Protein AF-A0AAW0YIJ4-F1 (afdb_monomer)

Foldseek 3Di:
DPPPKDFPDDLVFKDKDKPDFDPQADPSCAAPCPPDPPLGWTKDFPQMKIKIFGPFWDQFFKKKFAWDALFAQQKKWKWFAFPLQPPDDDDPDRIDTQGMDGDDRDRDIDMDTRRHDPDDDDPPPPDPDDDDDDDDDDDDDDDDDDPPDPPVVVVVVVVPPPDRGTTTRMMMMTRHATSHPRRMIITSYMGTIDD

Structure (mmCIF, N/CA/C/O backbone):
data_AF-A0AAW0YIJ4-F1
#
_entry.id   AF-A0AAW0YIJ4-F1
#
loop_
_atom_site.group_PDB
_atom_site.id
_atom_site.type_symbol
_atom_site.label_atom_id
_atom_site.label_alt_id
_atom_site.label_comp_id
_atom_site.label_asym_id
_atom_site.label_entity_id
_atom_site.label_seq_id
_atom_site.pdbx_PDB_ins_code
_atom_site.Cartn_x
_atom_site.Cartn_y
_atom_site.Cartn_z
_atom_site.occupancy
_atom_site.B_iso_or_equiv
_atom_site.auth_seq_id
_atom_site.auth_comp_id
_atom_site.auth_asym_id
_atom_site.auth_atom_id
_atom_site.pdbx_PDB_model_num
ATOM 1 N N . MET A 1 1 ? -18.129 -19.624 1.650 1.00 44.41 1 MET A N 1
ATOM 2 C CA . MET A 1 1 ? -18.839 -18.458 1.086 1.00 44.41 1 MET A CA 1
ATOM 3 C C . MET A 1 1 ? -17.781 -17.470 0.641 1.00 44.41 1 MET A C 1
ATOM 5 O O . MET A 1 1 ? -16.929 -17.148 1.456 1.00 44.41 1 MET A O 1
ATOM 9 N N . SER A 1 2 ? -17.751 -17.071 -0.629 1.00 47.84 2 SER A N 1
ATOM 10 C CA . SER A 1 2 ? -16.778 -16.083 -1.108 1.00 47.84 2 SER A CA 1
ATOM 11 C C . SER A 1 2 ? -17.116 -14.732 -0.482 1.00 47.84 2 SER A C 1
ATOM 13 O O . SER A 1 2 ? -18.152 -14.156 -0.810 1.00 47.84 2 SER A O 1
ATOM 15 N N . SER A 1 3 ? -16.302 -14.253 0.457 1.00 64.50 3 SER A N 1
ATOM 16 C CA . SER A 1 3 ? -16.437 -12.898 0.990 1.00 64.50 3 SER A CA 1
ATOM 17 C C . SER A 1 3 ? -16.277 -11.904 -0.163 1.00 64.50 3 SER A C 1
ATOM 19 O O . SER A 1 3 ? -15.300 -11.944 -0.912 1.00 64.50 3 SER A O 1
ATOM 21 N N . ASN A 1 4 ? -17.278 -11.046 -0.367 1.00 86.69 4 ASN A N 1
ATOM 22 C CA . ASN A 1 4 ? -17.232 -10.016 -1.397 1.00 86.69 4 ASN A CA 1
ATOM 23 C C . ASN A 1 4 ? -16.373 -8.858 -0.871 1.00 86.69 4 ASN A C 1
ATOM 25 O O . ASN A 1 4 ? -16.862 -7.992 -0.155 1.00 86.69 4 ASN A O 1
ATOM 29 N N . LEU A 1 5 ? -15.069 -8.898 -1.150 1.00 91.12 5 LEU A N 1
ATOM 30 C CA . LEU A 1 5 ? -14.140 -7.853 -0.724 1.00 91.12 5 LEU A CA 1
ATOM 31 C C . LEU A 1 5 ? -14.357 -6.584 -1.557 1.00 91.12 5 LEU A C 1
ATOM 33 O O . LEU A 1 5 ? -14.158 -6.597 -2.774 1.00 91.12 5 LEU A O 1
ATOM 37 N N . ARG A 1 6 ? -14.704 -5.480 -0.893 1.00 93.12 6 ARG A N 1
ATOM 38 C CA . ARG A 1 6 ? -14.888 -4.152 -1.499 1.00 93.12 6 ARG A CA 1
ATOM 39 C C . ARG A 1 6 ? -13.865 -3.163 -0.958 1.00 93.12 6 ARG A C 1
ATOM 41 O O . ARG A 1 6 ? -13.469 -3.266 0.200 1.00 93.12 6 ARG A O 1
ATOM 48 N N . ASN A 1 7 ? -13.467 -2.196 -1.782 1.00 93.94 7 ASN A N 1
ATOM 49 C CA . ASN A 1 7 ? -12.626 -1.094 -1.325 1.00 93.94 7 ASN A CA 1
ATOM 50 C C . ASN A 1 7 ? -13.408 -0.228 -0.326 1.00 93.94 7 ASN A C 1
ATOM 52 O O . ASN A 1 7 ? -14.493 0.254 -0.646 1.00 93.94 7 ASN A O 1
ATOM 56 N N . VAL A 1 8 ? -12.860 -0.068 0.877 1.00 93.94 8 VAL A N 1
ATOM 57 C CA . VAL A 1 8 ? -13.436 0.719 1.978 1.00 93.94 8 VAL A CA 1
ATOM 58 C C . VAL A 1 8 ? -12.720 2.056 2.179 1.00 93.94 8 VAL A C 1
ATOM 60 O O . VAL A 1 8 ? -13.053 2.795 3.101 1.00 93.94 8 VAL A O 1
ATOM 63 N N . LEU A 1 9 ? -11.739 2.388 1.332 1.00 91.94 9 LEU A N 1
ATOM 64 C CA . LEU A 1 9 ? -11.125 3.711 1.345 1.00 91.94 9 LEU A CA 1
ATOM 65 C C . LEU A 1 9 ? -12.103 4.762 0.823 1.00 91.94 9 LEU A C 1
ATOM 67 O O . LEU A 1 9 ? -12.601 4.652 -0.296 1.00 91.94 9 LEU A O 1
ATOM 71 N N . ASP A 1 10 ? -12.294 5.823 1.602 1.00 90.75 10 ASP A N 1
ATOM 72 C CA . ASP A 1 10 ? -12.864 7.076 1.120 1.00 90.75 10 ASP A CA 1
ATOM 73 C C . ASP A 1 10 ? -11.724 8.070 0.830 1.00 90.75 10 ASP A C 1
ATOM 75 O O . ASP A 1 10 ? -11.103 8.590 1.765 1.00 90.75 10 ASP A O 1
ATOM 79 N N . PRO A 1 11 ? -11.441 8.375 -0.452 1.00 87.88 11 PRO A N 1
ATOM 80 C CA . PRO A 1 11 ? -10.337 9.252 -0.829 1.00 87.88 11 PRO A CA 1
ATOM 81 C C . PRO A 1 11 ? -10.444 10.683 -0.303 1.00 87.88 11 PRO A C 1
ATOM 83 O O . PRO A 1 11 ? -9.457 11.416 -0.342 1.00 87.88 11 PRO A O 1
ATOM 86 N N . LYS A 1 12 ? -11.635 11.116 0.130 1.00 88.00 12 LYS A N 1
ATOM 87 C CA . LYS A 1 12 ? -11.856 12.474 0.641 1.00 88.00 12 LYS A CA 1
ATOM 88 C C . LYS A 1 12 ? -11.487 12.621 2.113 1.00 88.00 12 LYS A C 1
ATOM 90 O O . LYS A 1 12 ? -11.237 13.741 2.550 1.00 88.00 12 LYS A O 1
ATOM 95 N N . SER A 1 13 ? -11.478 11.523 2.863 1.00 90.50 13 SER A N 1
ATOM 96 C CA . SER A 1 13 ? -11.293 11.533 4.315 1.00 90.50 13 SER A CA 1
ATOM 97 C C . SER A 1 13 ? -9.981 10.880 4.751 1.00 90.50 13 SER A C 1
ATOM 99 O O . SER A 1 13 ? -9.371 11.337 5.718 1.00 90.50 13 SER A O 1
ATOM 101 N N . VAL A 1 14 ? -9.493 9.862 4.033 1.00 93.88 14 VAL A N 1
ATOM 102 C CA . VAL A 1 14 ? -8.231 9.191 4.374 1.00 93.88 14 VAL A CA 1
ATOM 103 C C . VAL A 1 14 ? -7.016 10.092 4.134 1.00 93.88 14 VAL A C 1
ATOM 105 O O . VAL A 1 14 ? -6.867 10.719 3.084 1.00 93.88 14 VAL A O 1
ATOM 108 N N . SER A 1 15 ? -6.092 10.112 5.095 1.00 94.50 15 SER A N 1
ATOM 109 C CA . SER A 1 15 ? -4.793 10.762 4.925 1.00 94.50 15 SER A CA 1
ATOM 110 C C . SER A 1 15 ? -3.769 9.751 4.420 1.00 94.50 15 SER A C 1
ATOM 112 O O . SER A 1 15 ? -3.498 8.753 5.086 1.00 94.50 15 SER A O 1
ATOM 114 N N . LEU A 1 16 ? -3.183 10.013 3.248 1.00 95.94 16 LEU A N 1
ATOM 115 C CA . LEU A 1 16 ? -2.070 9.237 2.701 1.00 95.94 16 LEU A CA 1
ATOM 116 C C . LEU A 1 16 ? -0.759 10.018 2.834 1.00 95.94 16 LEU A C 1
ATOM 118 O O . LEU A 1 16 ? -0.550 11.049 2.184 1.00 95.94 16 LEU A O 1
ATOM 122 N N . SER A 1 17 ? 0.173 9.473 3.605 1.00 96.06 17 SER A N 1
ATOM 123 C CA . SER A 1 17 ? 1.555 9.937 3.709 1.00 96.06 17 SER A CA 1
ATOM 124 C C . SER A 1 17 ? 2.508 8.939 3.067 1.00 96.06 17 SER A C 1
ATOM 126 O O . SER A 1 17 ? 2.264 7.738 3.061 1.00 96.06 17 SER A O 1
ATOM 128 N N . VAL A 1 18 ? 3.599 9.445 2.500 1.00 97.06 18 VAL A N 1
ATOM 129 C CA . VAL A 1 18 ? 4.652 8.626 1.889 1.00 97.06 18 VAL A CA 1
ATOM 130 C C . VAL A 1 18 ? 5.996 9.121 2.398 1.00 97.06 18 VAL A C 1
ATOM 132 O O . VAL A 1 18 ? 6.141 10.318 2.648 1.00 97.06 18 VAL A O 1
ATOM 135 N N . SER A 1 19 ? 6.974 8.233 2.562 1.00 95.69 19 SER A N 1
ATOM 136 C CA . SER A 1 19 ? 8.298 8.627 3.077 1.00 95.69 19 SER A CA 1
ATOM 137 C C . SER A 1 19 ? 9.132 9.422 2.071 1.00 95.69 19 SER A C 1
ATOM 139 O O . SER A 1 19 ? 9.997 10.199 2.459 1.00 95.69 19 SER A O 1
ATOM 141 N N . SER A 1 20 ? 8.910 9.198 0.777 1.00 95.06 20 SER A N 1
ATOM 142 C CA . SER A 1 20 ? 9.645 9.834 -0.316 1.00 95.06 20 SER A CA 1
ATOM 143 C C . SER A 1 20 ? 8.829 9.776 -1.608 1.00 95.06 20 SER A C 1
ATOM 145 O O . SER A 1 20 ? 7.809 9.092 -1.693 1.00 95.06 20 SER A O 1
ATOM 147 N N . THR A 1 21 ? 9.207 10.565 -2.611 1.00 96.25 21 THR A N 1
ATOM 148 C CA . THR A 1 21 ? 8.583 10.552 -3.943 1.00 96.25 21 THR A CA 1
ATOM 149 C C . THR A 1 21 ? 9.631 10.954 -4.972 1.00 96.25 21 THR A C 1
ATOM 151 O O . THR A 1 21 ? 10.297 11.976 -4.811 1.00 96.25 21 THR A O 1
ATOM 154 N N . THR A 1 22 ? 9.804 10.146 -6.014 1.00 94.88 22 THR A N 1
ATOM 155 C CA . THR A 1 22 ? 10.721 10.434 -7.121 1.00 94.88 22 THR A CA 1
ATOM 156 C C . THR A 1 22 ? 10.179 11.599 -7.963 1.00 94.88 22 THR A C 1
ATOM 158 O O . THR A 1 22 ? 8.962 11.660 -8.185 1.00 94.88 22 THR A O 1
ATOM 161 N N . PRO A 1 23 ? 11.035 12.513 -8.467 1.00 93.50 23 PRO A N 1
ATOM 162 C CA . PRO A 1 23 ? 10.603 13.592 -9.355 1.00 93.50 23 PRO A CA 1
ATOM 163 C C . PRO A 1 23 ? 9.794 13.071 -10.548 1.00 93.50 23 PRO A C 1
ATOM 165 O O . PRO A 1 23 ? 10.169 12.079 -11.168 1.00 93.50 23 PRO A O 1
ATOM 168 N N . GLY A 1 24 ? 8.682 13.738 -10.866 1.00 89.12 24 GLY A N 1
ATOM 169 C CA . GLY A 1 24 ? 7.789 13.319 -11.951 1.00 89.12 24 GLY A CA 1
ATOM 170 C C . GLY A 1 24 ? 6.843 12.166 -11.597 1.00 89.12 24 GLY A C 1
ATOM 171 O O . GLY A 1 24 ? 6.240 11.591 -12.498 1.00 89.12 24 GLY A O 1
ATOM 172 N N . SER A 1 25 ? 6.682 11.835 -10.313 1.00 92.75 25 SER A N 1
ATOM 173 C CA . SER A 1 25 ? 5.653 10.913 -9.811 1.00 92.75 25 SER A CA 1
ATOM 174 C C . SER A 1 25 ? 4.807 11.581 -8.720 1.00 92.75 25 SER A C 1
ATOM 176 O O . SER A 1 25 ? 5.206 12.608 -8.163 1.00 92.75 25 SER A O 1
ATOM 178 N N . SER A 1 26 ? 3.629 11.031 -8.415 1.00 90.88 26 SER A N 1
ATOM 179 C CA . SER A 1 26 ? 2.683 11.651 -7.477 1.00 90.88 26 SER A CA 1
ATOM 180 C C . SER A 1 26 ? 1.905 10.612 -6.678 1.00 90.88 26 SER A C 1
ATOM 182 O O . SER A 1 26 ? 1.404 9.638 -7.226 1.00 90.88 26 SER A O 1
ATOM 184 N N . LYS A 1 27 ? 1.731 10.852 -5.372 1.00 91.56 27 LYS A N 1
ATOM 185 C CA . LYS A 1 27 ? 0.899 10.000 -4.501 1.00 91.56 27 LYS A CA 1
ATOM 186 C C . LYS A 1 27 ? -0.610 10.229 -4.657 1.00 91.56 27 LYS A C 1
ATOM 188 O O . LYS A 1 27 ? -1.388 9.470 -4.094 1.00 91.56 27 LYS A O 1
ATOM 193 N N . LYS A 1 28 ? -1.036 11.286 -5.362 1.00 87.62 28 LYS A N 1
ATOM 194 C CA . LYS A 1 28 ? -2.451 11.711 -5.429 1.00 87.62 28 LYS A CA 1
ATOM 195 C C . LYS A 1 28 ? -3.368 10.633 -6.016 1.00 87.62 28 LYS A C 1
ATOM 197 O O . LYS A 1 28 ? -4.492 10.480 -5.554 1.00 87.62 28 LYS A O 1
ATOM 202 N N . ASN A 1 29 ? -2.853 9.863 -6.970 1.00 88.00 29 ASN A N 1
ATOM 203 C CA . ASN A 1 29 ? -3.621 8.845 -7.681 1.00 88.00 29 ASN A CA 1
ATOM 204 C C . ASN A 1 29 ? -3.657 7.498 -6.947 1.00 88.00 29 ASN A C 1
ATOM 206 O O . ASN A 1 29 ? -4.475 6.650 -7.280 1.00 88.00 29 ASN A O 1
ATOM 210 N N . LEU A 1 30 ? -2.832 7.298 -5.909 1.00 92.31 30 LEU A N 1
ATOM 211 C CA . LEU A 1 30 ? -2.701 5.995 -5.249 1.00 92.31 30 LEU A CA 1
ATOM 212 C C . LEU A 1 30 ? -4.013 5.490 -4.640 1.00 92.31 30 LEU A C 1
ATOM 214 O O . LEU A 1 30 ? -4.317 4.308 -4.741 1.00 92.31 30 LEU A O 1
ATOM 218 N N . ILE A 1 31 ? -4.785 6.377 -4.015 1.00 91.88 31 ILE A N 1
ATOM 219 C CA . ILE A 1 31 ? -6.069 6.040 -3.375 1.00 91.88 31 ILE A CA 1
ATOM 220 C C . ILE A 1 31 ? -7.276 6.374 -4.256 1.00 91.88 31 ILE A C 1
ATOM 222 O O . ILE A 1 31 ? -8.404 6.060 -3.893 1.00 91.88 31 ILE A O 1
ATOM 226 N N . ASN A 1 32 ? -7.056 7.035 -5.395 1.00 85.88 32 ASN A N 1
ATOM 227 C CA . ASN A 1 32 ? -8.116 7.461 -6.302 1.00 85.88 32 ASN A CA 1
ATOM 228 C C . ASN A 1 32 ? -7.625 7.488 -7.759 1.00 85.88 32 ASN A C 1
ATOM 230 O O . ASN A 1 32 ? -7.521 8.564 -8.354 1.00 85.88 32 ASN A O 1
ATOM 234 N N . PRO A 1 33 ? -7.286 6.319 -8.332 1.00 79.25 33 PRO A N 1
ATOM 235 C CA . PRO A 1 33 ? -6.639 6.253 -9.640 1.00 79.25 33 PRO A CA 1
ATOM 236 C C . PRO A 1 33 ? -7.531 6.786 -10.767 1.00 79.25 33 PRO A C 1
ATOM 238 O O . PRO A 1 33 ? -7.021 7.304 -11.745 1.00 79.25 33 PRO A O 1
ATOM 241 N N . SER A 1 34 ? -8.858 6.735 -10.617 1.00 76.19 34 SER A N 1
ATOM 242 C CA . SER A 1 34 ? -9.809 7.180 -11.646 1.00 76.19 34 SER A CA 1
ATOM 243 C C . SER A 1 34 ? -10.177 8.669 -11.597 1.00 76.19 34 SER A C 1
ATOM 245 O O . SER A 1 34 ? -11.006 9.100 -12.393 1.00 76.19 34 SER A O 1
ATOM 247 N N . ALA A 1 35 ? -9.649 9.456 -10.653 1.00 68.75 35 ALA A N 1
ATOM 248 C CA . ALA A 1 35 ? -10.035 10.867 -10.505 1.00 68.75 35 ALA A CA 1
ATOM 249 C C . ALA A 1 35 ? -9.167 11.861 -11.282 1.00 68.75 35 ALA A C 1
ATOM 251 O O . ALA A 1 35 ? -9.465 13.055 -11.271 1.00 68.75 35 ALA A O 1
ATOM 252 N N . SER A 1 36 ? -8.101 11.393 -11.922 1.00 64.62 36 SER A N 1
ATOM 253 C CA . SER A 1 36 ? -7.197 12.207 -12.728 1.00 64.62 36 SER A CA 1
ATOM 254 C C . SER A 1 36 ? -7.130 11.626 -14.134 1.00 64.62 36 SER A C 1
ATOM 256 O O . SER A 1 36 ? -6.984 10.418 -14.278 1.00 64.62 36 SER A O 1
ATOM 258 N N . ASP A 1 37 ? -7.188 12.481 -15.157 1.00 65.62 37 ASP A N 1
ATOM 259 C CA . ASP A 1 37 ? -6.942 12.072 -16.550 1.00 65.62 37 ASP A CA 1
ATOM 260 C C . ASP A 1 37 ? -5.469 11.675 -16.773 1.00 65.62 37 ASP A C 1
ATOM 262 O O . ASP A 1 37 ? -5.120 11.002 -17.741 1.00 65.62 37 ASP A O 1
ATOM 266 N N . GLU A 1 38 ? -4.586 12.086 -15.859 1.00 66.75 38 GLU A N 1
ATOM 267 C CA . GLU A 1 38 ? -3.199 11.644 -15.810 1.00 66.75 38 GLU A CA 1
ATOM 268 C C . GLU A 1 38 ? -3.096 10.402 -14.913 1.00 66.75 38 GLU A C 1
ATOM 270 O O . GLU A 1 38 ? -3.090 10.537 -13.684 1.00 66.75 38 GLU A O 1
ATOM 275 N N . ASP A 1 39 ? -2.967 9.211 -15.519 1.00 72.62 39 ASP A N 1
ATOM 276 C CA . ASP A 1 39 ? -2.660 7.906 -14.888 1.00 72.62 39 ASP A CA 1
ATOM 277 C C . ASP A 1 39 ? -1.226 7.867 -14.304 1.00 72.62 39 ASP A C 1
ATOM 279 O O . ASP A 1 39 ? -0.439 6.939 -14.507 1.00 72.62 39 ASP A O 1
ATOM 283 N N . GLN A 1 40 ? -0.828 8.929 -13.605 1.00 87.75 40 GLN A N 1
ATOM 284 C CA . GLN A 1 40 ? 0.520 9.088 -13.087 1.00 87.75 40 GLN A CA 1
ATOM 285 C C . GLN A 1 40 ? 0.709 8.213 -11.836 1.00 87.75 40 GLN A C 1
ATOM 287 O O . GLN A 1 40 ? 0.019 8.440 -10.836 1.00 87.75 40 GLN A O 1
ATOM 292 N N . PRO A 1 41 ? 1.645 7.244 -11.843 1.00 92.88 41 PRO A N 1
ATOM 293 C CA . PRO A 1 41 ? 1.924 6.428 -10.671 1.00 92.88 41 PRO A CA 1
ATOM 294 C C . PRO A 1 41 ? 2.751 7.195 -9.632 1.00 92.88 41 PRO A C 1
ATOM 296 O O . PRO A 1 41 ? 3.360 8.237 -9.907 1.00 92.88 41 PRO A O 1
ATOM 299 N N . TRP A 1 42 ? 2.832 6.631 -8.432 1.00 96.25 42 TRP A N 1
ATOM 300 C CA . TRP A 1 42 ? 3.804 7.029 -7.419 1.00 96.25 42 TRP A CA 1
ATOM 301 C C . TRP A 1 42 ? 5.055 6.161 -7.523 1.00 96.25 42 TRP A C 1
ATOM 303 O O . TRP A 1 42 ? 4.946 4.941 -7.625 1.00 96.25 42 TRP A O 1
ATOM 313 N N . SER A 1 43 ? 6.234 6.780 -7.441 1.00 97.31 43 SER A N 1
ATOM 314 C CA . SER A 1 43 ? 7.517 6.076 -7.439 1.00 97.31 43 SER A CA 1
ATOM 315 C C . SER A 1 43 ? 8.399 6.518 -6.275 1.00 97.31 43 SER A C 1
ATOM 317 O O . SER A 1 43 ? 8.393 7.690 -5.893 1.00 97.31 43 SER A O 1
ATOM 319 N N . ALA A 1 44 ? 9.191 5.591 -5.743 1.00 97.94 44 ALA A N 1
ATOM 320 C CA . ALA A 1 44 ? 10.211 5.849 -4.729 1.00 97.94 44 ALA A CA 1
ATOM 321 C C . ALA A 1 44 ? 11.342 4.812 -4.806 1.00 97.94 44 ALA A C 1
ATOM 323 O O . ALA A 1 44 ? 11.221 3.796 -5.485 1.00 97.94 44 ALA A O 1
ATOM 324 N N . ASN A 1 45 ? 12.442 5.042 -4.089 1.00 98.00 45 ASN A N 1
ATOM 325 C CA . ASN A 1 45 ? 13.490 4.040 -3.882 1.00 98.00 45 ASN A CA 1
ATOM 326 C C . ASN A 1 45 ? 13.307 3.373 -2.517 1.00 98.00 45 ASN A C 1
ATOM 328 O O . ASN A 1 45 ? 12.959 4.047 -1.548 1.00 98.00 45 ASN A O 1
ATOM 332 N N . VAL A 1 46 ? 13.548 2.064 -2.429 1.00 97.19 46 VAL A N 1
ATOM 333 C CA . VAL A 1 46 ? 13.585 1.364 -1.139 1.00 97.19 46 VAL A CA 1
ATOM 334 C C . VAL A 1 46 ? 14.820 1.779 -0.314 1.00 97.19 46 VAL A C 1
ATOM 336 O O . VAL A 1 46 ? 15.880 2.013 -0.900 1.00 97.19 46 VAL A O 1
ATOM 339 N N . PRO A 1 47 ? 14.714 1.851 1.028 1.00 97.50 47 PRO A N 1
ATOM 340 C CA . PRO A 1 47 ? 13.484 1.680 1.795 1.00 97.50 47 PRO A CA 1
ATOM 341 C C . PRO A 1 47 ? 12.529 2.868 1.608 1.00 97.50 47 PRO A C 1
ATOM 343 O O . PRO A 1 47 ? 12.928 4.031 1.659 1.00 97.50 47 PRO A O 1
ATOM 346 N N . SER A 1 48 ? 11.248 2.573 1.402 1.00 97.50 48 SER A N 1
ATOM 347 C CA . SER A 1 48 ? 10.189 3.585 1.322 1.00 97.50 48 SER A CA 1
ATOM 348 C C . SER A 1 48 ? 8.902 3.066 1.946 1.00 97.50 48 SER A C 1
ATOM 350 O O . SER A 1 48 ? 8.771 1.873 2.197 1.00 97.50 48 SER A O 1
ATOM 352 N N . SER A 1 49 ? 7.953 3.948 2.246 1.00 97.50 49 SER A N 1
ATOM 353 C CA . SER A 1 49 ? 6.701 3.547 2.883 1.00 97.50 49 SER A CA 1
ATOM 354 C C . SER A 1 49 ? 5.497 4.340 2.405 1.00 97.50 49 SER A C 1
ATOM 356 O O . SER A 1 49 ? 5.618 5.514 2.041 1.00 97.50 49 SER A O 1
ATOM 358 N N . LEU A 1 50 ? 4.343 3.678 2.459 1.00 97.69 50 LEU A N 1
ATOM 359 C CA . LEU A 1 50 ? 3.013 4.270 2.388 1.00 97.69 50 LEU A CA 1
ATOM 360 C C . LEU A 1 50 ? 2.388 4.182 3.776 1.00 97.69 50 LEU A C 1
ATOM 362 O O . LEU A 1 50 ? 2.450 3.133 4.412 1.00 97.69 50 LEU A O 1
ATOM 366 N N . HIS A 1 51 ? 1.772 5.261 4.234 1.00 97.62 51 HIS A N 1
ATOM 367 C CA . HIS A 1 51 ? 1.087 5.313 5.514 1.00 97.62 51 HIS A CA 1
ATOM 368 C C . HIS A 1 51 ? -0.309 5.904 5.325 1.00 97.62 51 HIS A C 1
ATOM 370 O O . HIS A 1 51 ? -0.449 7.070 4.954 1.00 97.62 51 HIS A O 1
ATOM 376 N N . LEU A 1 52 ? -1.324 5.078 5.558 1.00 96.75 52 LEU A N 1
ATOM 377 C CA . LEU A 1 52 ? -2.7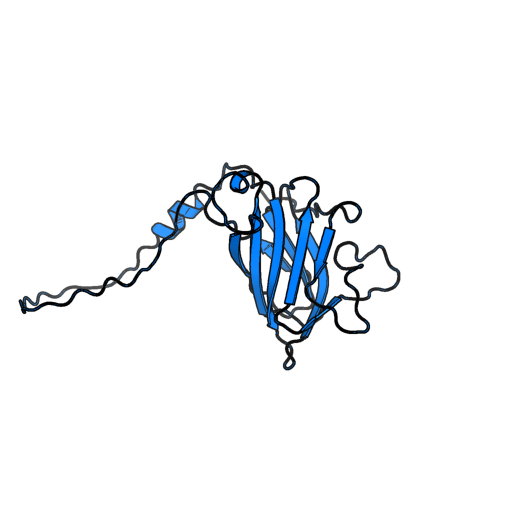29 5.453 5.579 1.00 96.75 52 LEU A CA 1
ATOM 378 C C . LEU A 1 52 ? -3.162 5.696 7.024 1.00 96.75 52 LEU A C 1
ATOM 380 O O . LEU A 1 52 ? -3.033 4.807 7.864 1.00 96.75 52 LEU A O 1
ATOM 384 N N . THR A 1 53 ? -3.711 6.876 7.286 1.00 95.25 53 THR A N 1
ATOM 385 C CA . THR A 1 53 ? -4.339 7.223 8.562 1.00 95.25 53 THR A CA 1
ATOM 386 C C . THR A 1 53 ? -5.826 7.443 8.328 1.00 95.25 53 THR A C 1
ATOM 388 O O . THR A 1 53 ? -6.217 8.268 7.494 1.00 95.25 53 THR A O 1
ATOM 391 N N . PHE A 1 54 ? -6.650 6.700 9.061 1.00 94.06 54 PHE A N 1
ATOM 392 C CA . PHE A 1 54 ? -8.100 6.742 8.937 1.00 94.06 54 PHE A CA 1
ATOM 393 C C . PHE A 1 54 ? -8.680 7.691 9.994 1.00 94.06 54 PHE A C 1
ATOM 395 O O . PHE A 1 54 ? -8.392 7.518 11.182 1.00 94.06 54 PHE A O 1
ATOM 402 N N . PRO A 1 55 ? -9.474 8.706 9.598 1.00 90.56 55 PRO A N 1
ATOM 403 C CA . PRO A 1 55 ? -10.085 9.624 10.560 1.00 90.56 55 PRO A CA 1
ATOM 404 C C . PRO A 1 55 ? -11.115 8.916 11.446 1.00 90.56 55 PRO A C 1
ATOM 406 O O . PRO A 1 55 ? -11.220 9.219 12.632 1.00 90.56 55 PRO A O 1
ATOM 409 N N . GLU A 1 56 ? -11.822 7.938 10.880 1.00 91.19 56 GLU A N 1
ATOM 410 C CA . GLU A 1 56 ? -12.698 7.017 11.597 1.00 91.19 56 GLU A CA 1
ATOM 411 C C . GLU A 1 56 ? -12.144 5.592 11.475 1.00 91.19 56 GLU A C 1
ATOM 413 O O . GLU A 1 56 ? -11.636 5.235 10.408 1.00 91.19 56 GLU A O 1
ATOM 418 N N . PRO A 1 57 ? -12.212 4.767 12.535 1.00 92.25 57 PRO A N 1
ATOM 419 C CA . PRO A 1 57 ? -11.738 3.394 12.460 1.00 92.25 57 PRO A CA 1
ATOM 420 C C . PRO A 1 57 ? -12.491 2.575 11.409 1.00 92.25 57 PRO A C 1
ATOM 422 O O . PRO A 1 57 ? -13.721 2.561 11.394 1.00 92.25 57 PRO A O 1
ATOM 425 N N . ILE A 1 58 ? -11.758 1.843 10.570 1.00 93.69 58 ILE A N 1
ATOM 426 C CA . ILE A 1 58 ? -12.339 1.040 9.490 1.00 93.69 58 ILE A CA 1
ATOM 427 C C . ILE A 1 58 ? -12.211 -0.456 9.757 1.00 93.69 58 ILE A C 1
ATOM 429 O O . ILE A 1 58 ? -11.225 -0.933 10.318 1.00 93.69 58 ILE A O 1
ATOM 433 N N . SER A 1 59 ? -13.202 -1.216 9.302 1.00 93.25 59 SER A N 1
ATOM 434 C CA . SER A 1 59 ? -13.173 -2.675 9.321 1.00 93.25 59 SER A CA 1
ATOM 435 C C . SER A 1 59 ? -12.595 -3.189 8.002 1.00 93.25 59 SER A C 1
ATOM 437 O O . SER A 1 59 ? -13.239 -3.099 6.955 1.00 93.25 59 SER A O 1
ATOM 439 N N . ALA A 1 60 ? -11.364 -3.695 8.035 1.00 93.81 60 ALA A N 1
ATOM 440 C CA . ALA A 1 60 ? -10.697 -4.235 6.856 1.00 93.81 60 ALA A CA 1
ATOM 441 C C . ALA A 1 60 ? -9.921 -5.504 7.194 1.00 93.81 60 ALA A C 1
ATOM 443 O O . ALA A 1 60 ? -9.395 -5.662 8.291 1.00 93.81 60 ALA A O 1
ATOM 444 N N . THR A 1 61 ? -9.853 -6.413 6.230 1.00 94.56 61 THR A N 1
ATOM 445 C CA . THR A 1 61 ? -9.156 -7.702 6.367 1.00 94.56 61 THR A CA 1
ATOM 446 C C . THR A 1 61 ? -8.040 -7.858 5.353 1.00 94.56 61 THR A C 1
ATOM 448 O O . THR A 1 61 ? -7.123 -8.642 5.571 1.00 94.56 61 THR A O 1
ATOM 451 N N . HIS A 1 62 ? -8.108 -7.115 4.250 1.00 96.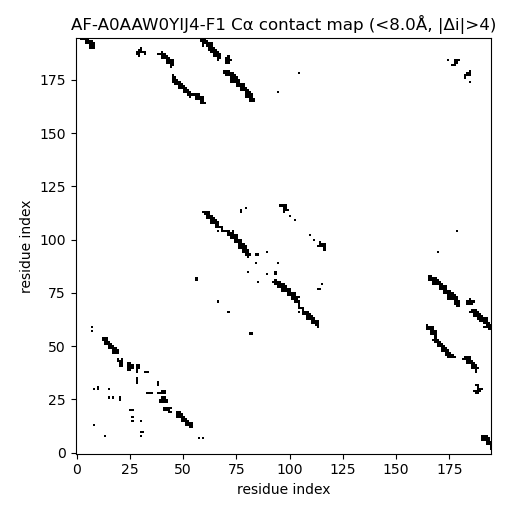19 62 HIS A N 1
ATOM 452 C CA . HIS A 1 62 ? -7.154 -7.209 3.161 1.00 96.19 62 HIS A CA 1
ATOM 453 C C . HIS A 1 62 ? -6.751 -5.818 2.683 1.00 96.19 62 HIS A C 1
ATOM 455 O O . HIS A 1 62 ? -7.442 -4.828 2.916 1.00 96.19 62 HIS A O 1
ATOM 461 N N . PHE A 1 63 ? -5.653 -5.755 1.950 1.00 97.38 63 PHE A N 1
ATOM 462 C CA . PHE A 1 63 ? -5.302 -4.612 1.121 1.00 97.38 63 PHE A CA 1
ATOM 463 C C . PHE A 1 63 ? -4.917 -5.111 -0.266 1.00 97.38 63 PHE A C 1
ATOM 465 O O . PHE A 1 63 ? -4.534 -6.271 -0.436 1.00 97.38 63 PHE A O 1
ATOM 472 N N . ALA A 1 64 ? -5.040 -4.249 -1.268 1.00 97.56 64 ALA A N 1
ATOM 473 C CA . ALA A 1 64 ? -4.573 -4.545 -2.610 1.00 97.56 64 ALA A CA 1
ATOM 474 C C . ALA A 1 64 ? -3.541 -3.523 -3.065 1.00 97.56 64 ALA A C 1
ATOM 476 O O . ALA A 1 64 ? -3.657 -2.337 -2.761 1.00 97.56 64 ALA A O 1
ATOM 477 N N . LEU A 1 65 ? -2.546 -3.995 -3.809 1.00 97.31 65 LEU A N 1
ATOM 478 C CA . LEU A 1 65 ? -1.539 -3.163 -4.457 1.00 97.31 65 LEU A CA 1
ATOM 479 C C . LEU A 1 65 ? -1.515 -3.478 -5.948 1.00 97.31 65 LEU A C 1
ATOM 481 O O . LEU A 1 65 ? -1.587 -4.644 -6.350 1.00 97.31 65 LEU A O 1
ATOM 485 N N . THR A 1 66 ? -1.360 -2.440 -6.763 1.00 96.75 66 THR A N 1
ATOM 486 C CA . THR A 1 66 ? -1.089 -2.583 -8.195 1.00 96.75 66 THR A CA 1
ATOM 487 C C . THR A 1 66 ? 0.228 -1.892 -8.506 1.00 96.75 66 THR A C 1
ATOM 489 O O . THR A 1 66 ? 0.313 -0.665 -8.483 1.00 96.75 66 THR A O 1
ATOM 492 N N . PHE A 1 67 ? 1.262 -2.684 -8.773 1.00 96.69 67 PHE A N 1
ATOM 493 C CA . PHE A 1 67 ?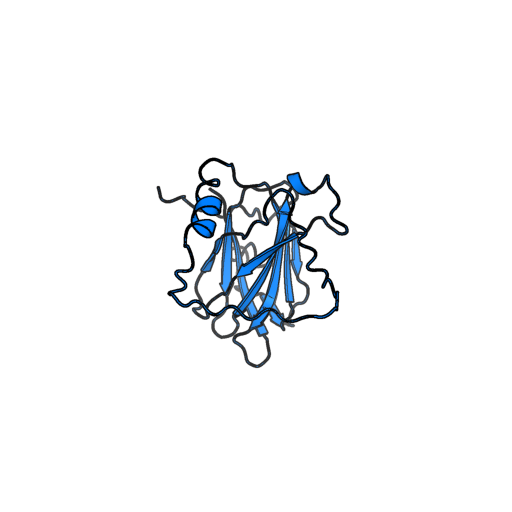 2.580 -2.181 -9.151 1.00 96.69 67 PHE A CA 1
ATOM 494 C C . PHE A 1 67 ? 2.719 -2.063 -10.665 1.00 96.69 67 PHE A C 1
ATOM 496 O O . PHE A 1 67 ? 2.107 -2.836 -11.404 1.00 96.69 67 PHE A O 1
ATOM 503 N N . GLN A 1 68 ? 3.594 -1.163 -11.107 1.00 94.12 68 GLN A N 1
ATOM 504 C CA . GLN A 1 68 ? 4.123 -1.188 -12.466 1.00 94.12 68 GLN A CA 1
ATOM 505 C C . GLN A 1 68 ? 5.120 -2.346 -12.603 1.00 94.12 68 GLN A C 1
ATOM 507 O O . GLN A 1 68 ? 5.994 -2.524 -11.751 1.00 94.12 68 GLN A O 1
ATOM 512 N N . GLY A 1 69 ? 5.003 -3.121 -13.684 1.00 92.81 69 GLY A N 1
ATOM 513 C CA . GLY A 1 69 ? 5.917 -4.235 -13.954 1.00 92.81 69 GLY A CA 1
ATOM 514 C C . GLY A 1 69 ? 7.385 -3.793 -14.003 1.00 92.81 69 GLY A C 1
ATOM 515 O O . GLY A 1 69 ? 7.689 -2.710 -14.505 1.00 92.81 69 GLY A O 1
ATOM 516 N N . GLY A 1 70 ? 8.290 -4.609 -13.464 1.00 95.44 70 GLY A N 1
ATOM 517 C CA . GLY A 1 70 ? 9.719 -4.305 -13.329 1.00 95.44 70 GLY A CA 1
ATOM 518 C C . GLY A 1 70 ? 10.094 -3.468 -12.099 1.00 95.44 70 GLY A C 1
ATOM 519 O O . GLY A 1 70 ? 11.267 -3.441 -11.733 1.00 95.44 70 GLY A O 1
ATOM 520 N N . PHE A 1 71 ? 9.127 -2.836 -11.421 1.00 96.81 71 PHE A N 1
ATOM 521 C CA . PHE A 1 71 ? 9.339 -1.909 -10.295 1.00 96.81 71 PHE A CA 1
ATOM 522 C C . PHE A 1 71 ? 8.524 -2.313 -9.060 1.00 96.81 71 PHE A C 1
ATOM 524 O O . PHE A 1 71 ? 7.853 -1.493 -8.429 1.00 96.81 71 PHE A O 1
ATOM 531 N N . VAL A 1 72 ? 8.524 -3.601 -8.733 1.00 97.69 72 VAL A N 1
ATOM 532 C CA . VAL A 1 72 ? 7.682 -4.175 -7.682 1.00 97.69 72 VAL A CA 1
ATOM 533 C C . VAL A 1 72 ? 8.456 -4.281 -6.381 1.00 97.69 72 VAL A C 1
ATOM 535 O O . VAL A 1 72 ? 9.603 -4.723 -6.370 1.00 97.69 72 VAL A O 1
ATOM 538 N N . ALA A 1 73 ? 7.825 -3.924 -5.262 1.00 97.19 73 ALA A N 1
ATOM 539 C CA . ALA A 1 73 ? 8.391 -4.243 -3.960 1.00 97.19 73 ALA A CA 1
ATOM 540 C C . ALA A 1 73 ? 8.316 -5.760 -3.730 1.00 97.19 73 ALA A C 1
ATOM 542 O O . ALA A 1 73 ? 7.224 -6.307 -3.661 1.00 97.19 73 ALA A O 1
ATOM 543 N N . THR A 1 74 ? 9.452 -6.440 -3.600 1.00 97.62 74 THR A N 1
ATOM 544 C CA . THR A 1 74 ? 9.515 -7.909 -3.451 1.00 97.62 74 THR A CA 1
ATOM 545 C C . THR A 1 74 ? 9.489 -8.372 -1.993 1.00 97.62 74 THR A C 1
ATOM 547 O O . THR A 1 74 ? 9.369 -9.561 -1.717 1.00 97.62 74 THR A O 1
ATOM 550 N N . SER A 1 75 ? 9.599 -7.438 -1.047 1.00 98.12 75 SER A N 1
ATOM 551 C CA . SER A 1 75 ? 9.417 -7.653 0.392 1.00 98.12 75 SER A CA 1
ATOM 552 C C . SER A 1 75 ? 8.816 -6.387 0.977 1.00 98.12 75 SER A C 1
ATOM 554 O O . SER A 1 75 ? 9.406 -5.311 0.823 1.00 98.12 75 SER A O 1
ATOM 556 N N . ALA A 1 76 ? 7.659 -6.506 1.625 1.00 98.25 76 ALA A N 1
ATOM 557 C CA . ALA A 1 76 ? 7.010 -5.387 2.287 1.00 98.25 76 ALA A CA 1
ATOM 558 C C . ALA A 1 76 ? 6.589 -5.753 3.713 1.00 98.25 76 ALA A C 1
ATOM 560 O O . ALA A 1 76 ? 5.890 -6.745 3.925 1.00 98.25 76 ALA A O 1
ATOM 561 N N . ALA A 1 77 ? 7.007 -4.947 4.685 1.00 98.19 77 ALA A N 1
ATOM 562 C CA . ALA A 1 77 ? 6.569 -5.064 6.067 1.00 98.19 77 ALA A CA 1
ATOM 563 C C . ALA A 1 77 ? 5.260 -4.295 6.269 1.00 98.19 77 ALA A C 1
ATOM 565 O O . ALA A 1 77 ? 5.111 -3.167 5.797 1.00 98.19 77 ALA A O 1
ATOM 566 N N . VAL A 1 78 ? 4.307 -4.914 6.958 1.00 97.81 78 VAL A N 1
ATOM 567 C CA . VAL A 1 78 ? 2.982 -4.353 7.215 1.00 97.81 78 VAL A CA 1
ATOM 568 C C . VAL A 1 78 ? 2.856 -4.054 8.699 1.00 97.81 78 VAL A C 1
ATOM 570 O O . VAL A 1 78 ? 2.998 -4.940 9.541 1.00 97.81 78 VAL A O 1
ATOM 573 N N . TRP A 1 79 ? 2.556 -2.800 8.999 1.00 95.81 79 TRP A N 1
ATOM 574 C CA . TRP A 1 79 ? 2.347 -2.280 10.338 1.00 95.81 79 TRP A CA 1
ATOM 575 C C . TRP A 1 79 ? 0.909 -1.796 10.472 1.00 95.81 79 TRP A C 1
ATOM 577 O O . TRP A 1 79 ? 0.362 -1.181 9.552 1.00 95.81 79 TRP A O 1
ATOM 587 N N . VAL A 1 80 ? 0.301 -2.058 11.622 1.00 93.88 80 VAL A N 1
ATOM 588 C CA . VAL A 1 80 ? -1.113 -1.774 11.876 1.00 93.88 80 VAL A CA 1
ATOM 589 C C . VAL A 1 80 ? -1.286 -1.079 13.215 1.00 93.88 80 VAL A C 1
ATOM 591 O O . VAL A 1 80 ? -0.615 -1.430 14.180 1.00 93.88 80 VAL A O 1
ATOM 594 N N . ALA A 1 81 ? -2.206 -0.122 13.288 1.00 91.56 81 ALA A N 1
ATOM 595 C CA . ALA A 1 81 ? -2.719 0.386 14.557 1.00 91.56 81 ALA A CA 1
ATOM 596 C C . ALA A 1 81 ? -4.216 0.097 14.634 1.00 91.56 81 ALA A C 1
ATOM 598 O O . ALA A 1 81 ? -4.951 0.342 13.669 1.00 91.56 81 ALA A O 1
ATOM 599 N N . ARG A 1 82 ? -4.665 -0.421 15.777 1.00 89.69 82 ARG A N 1
ATOM 600 C CA . ARG A 1 82 ? -6.066 -0.768 16.036 1.00 89.69 82 ARG A CA 1
ATOM 601 C C . ARG A 1 82 ? -6.623 0.079 17.166 1.00 89.69 82 ARG A C 1
ATOM 603 O O . ARG A 1 82 ? -5.882 0.500 18.050 1.00 89.69 82 ARG A O 1
ATOM 610 N N . VAL A 1 83 ? -7.940 0.276 17.170 1.00 86.75 83 VAL A N 1
ATOM 611 C CA . VAL A 1 83 ? -8.631 0.984 18.264 1.00 86.75 83 VAL A CA 1
ATOM 612 C C . VAL A 1 83 ? -8.349 0.321 19.613 1.00 86.75 83 VAL A C 1
ATOM 614 O O . VAL A 1 83 ? -8.056 1.010 20.582 1.00 86.75 83 VAL A O 1
ATOM 617 N N . GLU A 1 84 ? -8.374 -1.011 19.649 1.00 77.38 84 GLU A N 1
ATOM 618 C CA . GLU A 1 84 ? -8.194 -1.831 20.856 1.00 77.38 84 GLU A CA 1
ATOM 619 C C . GLU A 1 84 ? -6.795 -1.698 21.482 1.00 77.38 84 GLU A C 1
ATOM 621 O O . GLU A 1 84 ? -6.642 -1.877 22.687 1.00 77.38 84 GLU A O 1
ATOM 626 N N . ASP A 1 85 ? -5.783 -1.342 20.685 1.00 73.44 85 ASP A N 1
ATOM 627 C CA . ASP A 1 85 ? -4.392 -1.239 21.140 1.00 73.44 85 ASP A CA 1
ATOM 628 C C . ASP A 1 85 ? -4.016 0.179 21.613 1.00 73.44 85 ASP A C 1
ATOM 630 O O . ASP A 1 85 ? -2.911 0.394 22.117 1.00 73.44 85 ASP A O 1
ATOM 634 N N . ARG A 1 86 ? -4.915 1.166 21.465 1.00 67.75 86 ARG A N 1
ATOM 635 C CA . ARG A 1 86 ? -4.637 2.569 21.828 1.00 67.75 86 ARG A CA 1
ATOM 636 C C . ARG A 1 86 ? -4.491 2.796 23.336 1.00 67.75 86 ARG A C 1
ATOM 638 O O . AR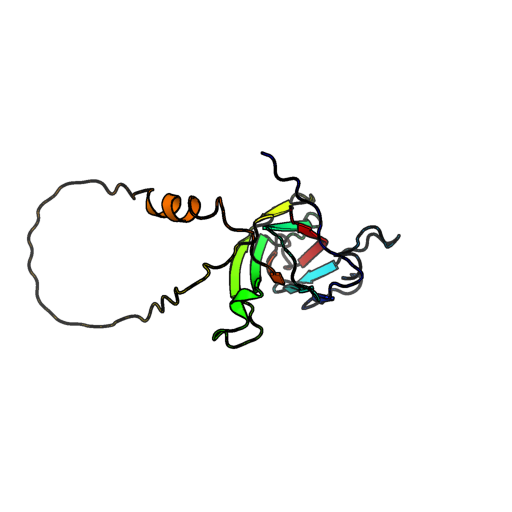G A 1 86 ? -3.798 3.731 23.729 1.00 67.75 86 ARG A O 1
ATOM 645 N N . ASP A 1 87 ? -5.086 1.940 24.166 1.00 58.12 87 ASP A N 1
ATOM 646 C CA . ASP A 1 87 ? -5.175 2.143 25.620 1.00 58.12 87 ASP A CA 1
ATOM 647 C C . ASP A 1 87 ? -4.063 1.457 26.444 1.00 58.12 87 ASP A C 1
ATOM 649 O O . ASP A 1 87 ? -4.050 1.563 27.672 1.00 58.12 87 ASP A O 1
ATOM 653 N N . GLY A 1 88 ? -3.087 0.776 25.825 1.00 51.38 88 GLY A N 1
ATOM 654 C CA . GLY A 1 88 ? -2.142 -0.054 26.583 1.00 51.38 88 GLY A CA 1
ATOM 655 C C . GLY A 1 88 ? -0.719 -0.140 26.034 1.00 51.38 88 GLY A C 1
ATOM 656 O O . GLY A 1 88 ? -0.413 -0.995 25.215 1.00 51.38 88 GLY A O 1
ATOM 657 N N . LYS A 1 89 ? 0.199 0.649 26.610 1.00 47.62 89 LYS A N 1
ATOM 658 C CA . LYS A 1 89 ? 1.661 0.395 26.672 1.00 47.62 89 LYS A CA 1
ATOM 659 C C . LYS A 1 89 ? 2.483 0.337 25.366 1.00 47.62 89 LYS A C 1
ATOM 661 O O . LYS A 1 89 ? 3.668 0.018 25.448 1.00 47.62 89 LYS A O 1
ATOM 666 N N . ALA A 1 90 ? 1.961 0.692 24.195 1.00 44.97 90 ALA A N 1
ATOM 667 C CA . ALA A 1 90 ? 2.799 0.823 22.997 1.00 44.97 90 ALA A CA 1
ATOM 668 C C . ALA A 1 90 ? 3.509 2.192 22.972 1.00 44.97 90 ALA A C 1
ATOM 670 O O . ALA A 1 90 ? 2.897 3.235 22.742 1.00 44.97 90 ALA A O 1
ATOM 671 N N . VAL A 1 91 ? 4.816 2.205 23.242 1.00 41.94 91 VAL A N 1
ATOM 672 C CA . VAL A 1 91 ? 5.656 3.407 23.150 1.00 41.94 91 VAL A CA 1
ATOM 673 C C . VAL A 1 91 ? 5.823 3.773 21.670 1.00 41.94 91 VAL A C 1
ATOM 675 O O . VAL A 1 91 ? 6.619 3.165 20.964 1.00 41.94 91 VAL A O 1
ATOM 678 N N . GLY A 1 92 ? 5.064 4.772 21.211 1.00 47.78 92 GLY A N 1
ATOM 679 C CA . GLY A 1 92 ? 5.165 5.363 19.871 1.00 47.78 92 GLY A CA 1
ATOM 680 C C . GLY A 1 92 ? 4.001 4.994 18.947 1.00 47.78 92 GLY A C 1
ATOM 681 O O . GLY A 1 92 ? 3.881 3.851 18.536 1.00 47.78 92 GLY A O 1
ATOM 682 N N . LEU A 1 93 ? 3.156 5.979 18.614 1.00 55.09 93 LEU A N 1
ATOM 683 C CA . LEU A 1 93 ? 2.110 5.976 17.565 1.00 55.09 93 LEU A CA 1
ATOM 684 C C . LEU A 1 93 ? 1.123 4.781 17.493 1.00 55.09 93 LEU A C 1
ATOM 686 O O . LEU A 1 93 ? 0.255 4.783 16.632 1.00 55.09 93 LEU A O 1
ATOM 690 N N . GLY A 1 94 ? 1.185 3.783 18.378 1.00 72.50 94 GLY A N 1
ATOM 691 C CA . GLY A 1 94 ? 0.272 2.632 18.378 1.00 72.50 94 GLY A CA 1
ATOM 692 C C . GLY A 1 94 ? 0.432 1.672 17.188 1.00 72.50 94 GLY A C 1
ATOM 693 O O . GLY A 1 94 ? -0.367 0.748 17.058 1.00 72.50 94 GLY A O 1
ATOM 694 N N . LEU A 1 95 ? 1.442 1.862 16.328 1.00 86.31 95 LEU A N 1
ATOM 695 C CA . LEU A 1 95 ? 1.736 0.964 15.209 1.00 86.31 95 LEU A CA 1
ATOM 696 C C . LEU A 1 95 ? 2.471 -0.285 15.706 1.00 86.31 95 LEU A C 1
ATOM 698 O O . LEU A 1 95 ? 3.573 -0.203 16.246 1.00 86.31 95 LEU A O 1
ATOM 702 N N . MET A 1 96 ? 1.886 -1.450 15.461 1.00 90.31 96 MET A N 1
ATOM 703 C CA . MET A 1 96 ? 2.468 -2.757 15.744 1.00 90.31 96 MET A CA 1
ATOM 704 C C . MET A 1 96 ? 2.858 -3.453 14.442 1.00 90.31 96 MET A C 1
ATOM 706 O O . MET A 1 96 ? 2.131 -3.382 13.448 1.00 90.31 96 MET A O 1
ATOM 710 N N . MET A 1 97 ? 4.005 -4.138 14.440 1.00 91.25 97 MET A N 1
ATOM 711 C CA . MET A 1 97 ? 4.403 -4.970 13.305 1.00 91.25 97 MET A CA 1
ATOM 712 C C . MET A 1 97 ? 3.426 -6.134 13.187 1.00 91.25 97 MET A C 1
ATOM 714 O O . MET A 1 97 ? 3.323 -6.964 14.087 1.00 91.25 97 MET A O 1
ATOM 718 N N . GLY A 1 98 ? 2.729 -6.192 12.062 1.00 92.19 98 GLY A N 1
ATOM 719 C CA . GLY A 1 98 ? 1.795 -7.255 11.757 1.00 92.19 98 GLY A CA 1
ATOM 720 C C . GLY A 1 98 ? 2.467 -8.474 11.132 1.00 92.19 98 GLY A C 1
ATOM 721 O O . GLY A 1 98 ? 2.247 -9.612 11.540 1.00 92.19 98 GLY A O 1
ATOM 722 N N . GLY A 1 99 ? 3.324 -8.235 10.139 1.00 94.88 99 GLY A N 1
ATOM 723 C CA . GLY A 1 99 ? 4.014 -9.284 9.396 1.00 94.88 99 GLY A CA 1
ATOM 724 C C . GLY A 1 99 ? 4.568 -8.781 8.069 1.00 94.88 99 GLY A C 1
ATOM 725 O O . GLY A 1 99 ? 4.660 -7.576 7.836 1.00 94.88 99 GLY A O 1
ATOM 726 N N . LYS A 1 100 ? 4.939 -9.709 7.184 1.00 97.56 100 LYS A N 1
ATOM 727 C CA . LYS A 1 100 ? 5.465 -9.393 5.849 1.00 97.56 100 LYS A CA 1
ATOM 728 C C . LYS A 1 100 ? 4.600 -9.984 4.749 1.00 97.56 100 LYS A C 1
ATOM 730 O O . LYS A 1 100 ? 4.065 -11.080 4.895 1.00 97.56 100 LYS A O 1
ATOM 735 N N . VAL A 1 101 ? 4.530 -9.269 3.634 1.00 98.25 101 VAL A N 1
ATOM 736 C CA . VAL A 1 101 ? 3.959 -9.747 2.374 1.00 98.25 101 VAL A CA 1
ATOM 737 C C . VAL A 1 101 ? 5.015 -9.703 1.272 1.00 98.25 101 VAL A C 1
ATOM 739 O O . VAL A 1 101 ? 5.983 -8.939 1.346 1.00 98.25 101 VAL A O 1
ATOM 742 N N . TYR A 1 102 ? 4.814 -10.513 0.235 1.00 98.31 102 TYR A N 1
ATOM 743 C CA . TYR A 1 102 ? 5.772 -10.696 -0.856 1.00 98.31 102 TYR A CA 1
ATOM 744 C C . TYR A 1 102 ? 5.072 -10.507 -2.207 1.00 98.31 102 TYR A C 1
ATOM 746 O O . TYR A 1 102 ? 4.617 -11.486 -2.799 1.00 98.31 102 TYR A O 1
ATOM 754 N N . PRO A 1 103 ? 4.914 -9.256 -2.676 1.00 98.00 103 PRO A N 1
ATOM 755 C CA . PRO A 1 103 ? 4.335 -8.996 -3.985 1.00 98.00 103 PRO A CA 1
ATOM 756 C C . PRO A 1 103 ? 5.171 -9.580 -5.127 1.00 98.00 103 PRO A C 1
ATOM 758 O O . PRO A 1 103 ? 6.402 -9.575 -5.102 1.00 98.00 103 PRO A O 1
ATOM 761 N N . GLU A 1 104 ? 4.478 -10.054 -6.156 1.00 97.50 104 GLU A N 1
ATOM 762 C CA . GLU A 1 104 ? 5.061 -10.620 -7.365 1.00 97.50 104 GLU A CA 1
ATOM 763 C C . GLU A 1 104 ? 5.079 -9.604 -8.513 1.00 97.50 104 GLU A C 1
ATOM 765 O O . GLU A 1 104 ? 4.161 -8.795 -8.684 1.00 97.50 104 GLU A O 1
ATOM 770 N N . ASP A 1 105 ? 6.097 -9.681 -9.366 1.00 96.12 105 ASP A N 1
ATOM 771 C CA . ASP A 1 105 ? 6.192 -8.843 -10.560 1.00 96.12 105 ASP A CA 1
ATOM 772 C C . ASP A 1 105 ? 5.296 -9.371 -11.689 1.00 96.12 105 ASP A C 1
ATOM 774 O O . ASP A 1 105 ? 5.713 -10.144 -12.551 1.00 96.12 105 ASP A O 1
ATOM 778 N N . ARG A 1 106 ? 4.009 -9.009 -11.633 1.00 92.75 106 ARG A N 1
ATOM 779 C CA . ARG A 1 106 ? 2.994 -9.448 -12.609 1.00 92.75 106 ARG A CA 1
ATOM 780 C C . ARG A 1 106 ? 2.200 -8.318 -13.258 1.00 92.75 106 ARG A C 1
ATOM 782 O O . ARG A 1 106 ? 1.316 -8.616 -14.059 1.00 92.75 106 ARG A O 1
ATOM 789 N N . ASN A 1 107 ? 2.482 -7.057 -12.912 1.00 92.25 107 ASN A N 1
ATOM 790 C CA . ASN A 1 107 ? 1.744 -5.870 -13.376 1.00 92.25 107 ASN A CA 1
ATOM 791 C C . ASN A 1 107 ? 0.210 -6.040 -13.288 1.00 92.25 107 ASN A C 1
ATOM 793 O O . ASN A 1 107 ? -0.530 -5.815 -14.246 1.00 92.25 107 ASN A O 1
ATOM 797 N N . LYS A 1 108 ? -0.262 -6.559 -12.151 1.00 94.38 108 LYS A N 1
ATOM 798 C CA . LYS A 1 108 ? -1.671 -6.861 -11.876 1.00 94.38 108 LYS A CA 1
ATOM 799 C C . LYS A 1 108 ? -1.995 -6.505 -10.435 1.00 94.38 108 LYS A C 1
ATOM 801 O O . LYS A 1 108 ? -1.104 -6.487 -9.584 1.00 94.38 108 LYS A O 1
ATOM 806 N N . ARG A 1 109 ? -3.283 -6.284 -10.175 1.00 96.00 109 ARG A N 1
ATOM 807 C CA . ARG A 1 109 ? -3.827 -6.131 -8.827 1.00 96.00 109 ARG A CA 1
ATOM 808 C C . ARG A 1 109 ? -3.541 -7.388 -8.008 1.00 96.00 109 ARG A C 1
ATOM 810 O O . ARG A 1 109 ? -3.919 -8.488 -8.412 1.00 96.00 109 ARG A O 1
ATOM 817 N N . GLN A 1 110 ? -2.897 -7.213 -6.863 1.00 97.00 110 GLN A N 1
ATOM 818 C CA . GLN A 1 110 ? -2.551 -8.285 -5.931 1.00 97.00 110 GLN A CA 1
ATOM 819 C C . GLN A 1 110 ? -3.186 -7.997 -4.581 1.00 97.00 110 GLN A C 1
ATOM 821 O O . GLN A 1 110 ? -3.073 -6.878 -4.090 1.00 97.00 110 GLN A O 1
ATOM 826 N N . ILE A 1 111 ? -3.867 -8.990 -4.011 1.00 97.38 111 ILE A N 1
ATOM 827 C CA . ILE A 1 111 ? -4.597 -8.872 -2.747 1.00 97.38 111 ILE A CA 1
ATOM 828 C C . ILE A 1 111 ? -3.825 -9.628 -1.672 1.00 97.38 111 ILE A C 1
ATOM 830 O O . ILE A 1 111 ? -3.451 -10.781 -1.881 1.00 97.38 111 ILE A O 1
ATOM 834 N N . PHE A 1 112 ? -3.642 -8.994 -0.521 1.00 97.19 112 PHE A N 1
ATOM 835 C CA . PHE A 1 112 ? -2.968 -9.566 0.634 1.00 97.19 112 PHE A CA 1
ATOM 836 C C . PHE A 1 112 ? -3.875 -9.484 1.85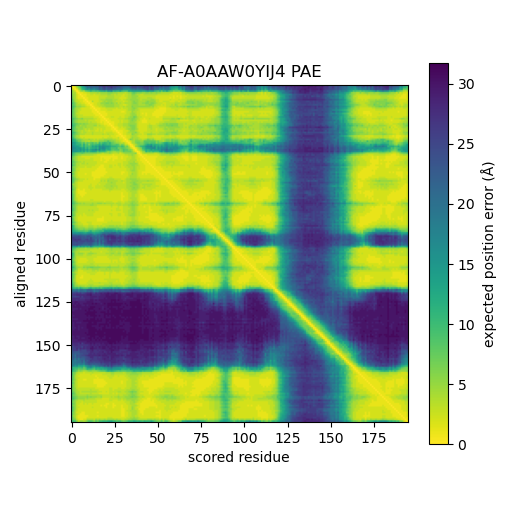5 1.00 97.19 112 PHE A C 1
ATOM 838 O O . PHE A 1 112 ? -4.552 -8.475 2.056 1.00 97.19 112 PHE A O 1
ATOM 845 N N . GLU A 1 113 ? -3.878 -10.533 2.673 1.00 96.19 113 GLU A N 1
ATOM 846 C CA . GLU A 1 113 ? -4.463 -10.477 4.012 1.00 96.19 113 GLU A CA 1
ATOM 847 C C . GLU A 1 113 ? -3.625 -9.532 4.882 1.00 96.19 113 GLU A C 1
ATOM 849 O O . GLU A 1 113 ? -2.394 -9.533 4.807 1.00 96.19 113 GLU A O 1
ATOM 854 N N . ILE A 1 114 ? -4.284 -8.704 5.692 1.00 95.62 114 ILE A N 1
ATOM 855 C CA . ILE A 1 114 ? -3.606 -7.855 6.670 1.00 95.62 114 ILE A CA 1
ATOM 856 C C . ILE A 1 114 ? -3.113 -8.770 7.799 1.00 95.62 114 ILE A C 1
ATOM 858 O O . ILE A 1 114 ? -3.935 -9.374 8.494 1.00 95.62 114 ILE A O 1
ATOM 862 N N . PRO A 1 115 ? -1.791 -8.893 8.014 1.00 93.56 115 PRO A N 1
ATOM 863 C CA . PRO A 1 115 ? -1.273 -9.749 9.065 1.00 93.56 115 PRO A CA 1
ATOM 864 C C . PRO A 1 115 ? -1.485 -9.046 10.408 1.00 93.56 115 PRO A C 1
ATOM 866 O O . PRO A 1 115 ? -0.692 -8.207 10.807 1.00 93.56 115 PRO A O 1
ATOM 869 N N . PHE A 1 116 ? -2.586 -9.320 11.100 1.00 89.50 116 PHE A N 1
ATOM 870 C CA . PHE A 1 116 ? -2.814 -8.726 12.417 1.00 89.50 116 PHE A CA 1
ATOM 871 C C . PHE A 1 116 ? -1.926 -9.393 13.476 1.00 89.50 116 PHE A C 1
ATOM 873 O O . PHE A 1 116 ? -1.907 -10.630 13.545 1.00 89.50 116 PHE A O 1
ATOM 880 N N . PRO A 1 117 ? -1.233 -8.609 14.325 1.00 85.75 117 PRO A N 1
ATOM 881 C CA . PRO A 1 117 ? -0.506 -9.166 15.451 1.00 85.75 117 PRO A CA 1
ATOM 882 C C . PRO A 1 117 ? -1.493 -9.824 16.429 1.00 85.75 117 PRO A C 1
ATOM 884 O O . PRO A 1 117 ? -2.656 -9.405 16.516 1.00 85.75 117 PRO A O 1
ATOM 887 N N . PRO A 1 118 ? -1.064 -10.858 17.171 1.00 77.00 118 PRO A N 1
ATOM 888 C CA . PRO A 1 118 ? -1.902 -11.473 18.190 1.00 77.00 118 PRO A CA 1
ATOM 889 C C . PRO A 1 118 ? -2.321 -10.417 19.223 1.00 77.00 118 PRO A C 1
ATOM 891 O O . PRO A 1 118 ? -1.482 -9.777 19.856 1.00 77.00 118 PRO A O 1
ATOM 894 N N . SER A 1 119 ? -3.630 -10.202 19.371 1.00 62.66 119 SER A N 1
ATOM 895 C CA . SER A 1 119 ? -4.175 -9.346 20.425 1.00 62.66 119 SER A CA 1
ATOM 896 C C . SER A 1 119 ? -3.939 -10.023 21.775 1.00 62.66 119 SER A C 1
ATOM 898 O O . SER A 1 119 ? -4.557 -11.043 22.067 1.00 62.66 119 SER A O 1
ATOM 900 N N . GLY A 1 120 ? -3.046 -9.456 22.586 1.00 51.88 120 GLY A N 1
ATOM 901 C CA . GLY A 1 120 ? -2.704 -9.972 23.912 1.00 51.88 120 GLY A CA 1
ATOM 902 C C . GLY A 1 120 ? -1.418 -10.804 23.934 1.00 51.88 120 GLY A C 1
ATOM 903 O O . GLY A 1 120 ? -1.401 -11.945 23.497 1.00 51.88 120 GLY A O 1
ATOM 904 N N . LEU A 1 121 ? -0.369 -10.208 24.512 1.00 46.72 121 LEU A N 1
ATOM 905 C CA . LEU A 1 121 ? 0.832 -10.835 25.085 1.00 46.72 121 LEU A CA 1
ATOM 906 C C . LEU A 1 121 ? 1.537 -11.929 24.260 1.00 46.72 121 LEU A C 1
ATOM 908 O O . LEU A 1 121 ? 1.279 -13.116 24.427 1.00 46.72 121 LEU A O 1
ATOM 912 N N . ALA A 1 122 ? 2.579 -11.516 23.537 1.00 35.22 122 ALA A N 1
ATOM 913 C CA . ALA A 1 122 ? 3.841 -12.255 23.486 1.00 35.22 122 ALA A CA 1
ATOM 914 C C . ALA A 1 122 ? 4.991 -11.288 23.156 1.00 35.22 122 ALA A C 1
ATOM 916 O O . ALA A 1 122 ? 5.515 -11.259 22.047 1.00 35.22 122 ALA A O 1
ATOM 917 N N . THR A 1 123 ? 5.393 -10.470 24.132 1.00 39.34 123 THR A N 1
ATOM 918 C CA . THR A 1 123 ? 6.819 -10.156 24.276 1.00 39.34 123 THR A CA 1
ATOM 919 C C . THR A 1 123 ? 7.500 -11.459 24.676 1.00 39.34 123 THR A C 1
ATOM 921 O O . THR A 1 123 ? 7.616 -11.764 25.860 1.00 39.34 123 THR A O 1
ATOM 924 N N . GLU A 1 124 ? 7.885 -12.272 23.698 1.00 43.12 124 GLU A N 1
ATOM 925 C CA . GLU A 1 124 ? 9.006 -13.180 23.906 1.00 43.12 124 GLU A CA 1
ATOM 926 C C . GLU A 1 124 ? 10.261 -12.332 23.695 1.00 43.12 124 GLU A C 1
ATOM 928 O O . GLU A 1 124 ? 10.806 -12.224 22.599 1.00 43.12 124 GLU A O 1
ATOM 933 N N . ASP A 1 125 ? 10.660 -11.646 24.768 1.00 39.31 125 ASP A N 1
ATOM 934 C CA . ASP A 1 125 ? 12.045 -11.244 24.955 1.00 39.31 125 ASP A CA 1
ATOM 935 C C . ASP A 1 125 ? 12.881 -12.535 24.921 1.00 39.31 125 ASP A C 1
ATOM 937 O O . ASP A 1 125 ? 13.036 -13.213 25.938 1.00 39.31 125 ASP A O 1
ATOM 941 N N . GLU A 1 126 ? 13.422 -12.912 23.759 1.00 38.31 126 GLU A N 1
ATOM 942 C CA . GLU A 1 126 ? 14.569 -13.824 23.711 1.00 38.31 126 GLU A CA 1
ATOM 943 C C . GLU A 1 126 ? 15.792 -13.069 24.246 1.00 38.31 126 GLU A C 1
ATOM 945 O O . GLU A 1 126 ? 16.653 -12.568 23.521 1.00 38.31 126 GLU A O 1
ATOM 950 N N . GLN A 1 127 ? 15.843 -12.954 25.570 1.00 32.34 127 GLN A N 1
ATOM 951 C CA . GLN A 1 127 ? 17.037 -12.577 26.298 1.00 32.34 127 GLN A CA 1
ATOM 952 C C . GLN A 1 127 ? 17.921 -13.832 26.422 1.00 32.34 127 GLN A C 1
ATOM 954 O O . GLN A 1 127 ? 17.474 -14.841 26.973 1.00 32.34 127 GLN A O 1
ATOM 959 N N . PRO A 1 128 ? 19.174 -13.816 25.930 1.00 37.16 128 PRO A N 1
ATOM 960 C CA . PRO A 1 128 ? 20.040 -14.986 25.968 1.00 37.16 128 PRO A CA 1
ATOM 961 C C . PRO A 1 128 ? 20.491 -15.242 27.410 1.00 37.16 128 PRO A C 1
ATOM 963 O O . PRO A 1 128 ? 21.352 -14.540 27.946 1.00 37.16 128 PRO A O 1
ATOM 966 N N . THR A 1 129 ? 19.920 -16.252 28.065 1.00 33.00 129 THR A N 1
ATOM 967 C CA . THR A 1 129 ? 20.411 -16.715 29.364 1.00 33.00 129 THR A CA 1
ATOM 968 C C . THR A 1 129 ? 21.696 -17.511 29.170 1.00 33.00 129 THR A C 1
ATOM 970 O O . THR A 1 129 ? 21.681 -18.711 28.899 1.00 33.00 129 THR A O 1
ATOM 973 N N . SER A 1 130 ? 22.825 -16.829 29.332 1.00 44.59 130 SER A N 1
ATOM 974 C CA . SER A 1 130 ? 24.117 -17.450 29.614 1.00 44.59 130 SER A CA 1
ATOM 975 C C . SER A 1 130 ? 24.107 -18.045 31.027 1.00 44.59 130 SER A C 1
ATOM 977 O O . SER A 1 130 ? 23.975 -17.299 31.996 1.00 44.59 130 SER A O 1
ATOM 979 N N . ALA A 1 131 ? 24.314 -19.358 31.165 1.00 39.03 131 ALA A N 1
ATOM 980 C CA . ALA A 1 131 ? 24.771 -19.971 32.415 1.00 39.03 131 ALA A CA 1
ATOM 981 C C . ALA A 1 131 ? 25.586 -21.251 32.145 1.00 39.03 131 ALA A C 1
ATOM 983 O O . ALA A 1 131 ? 25.068 -22.288 31.742 1.00 39.03 131 ALA A O 1
ATOM 984 N N . THR A 1 132 ? 26.890 -21.139 32.384 1.00 36.41 132 THR A N 1
ATOM 985 C CA . THR A 1 132 ? 27.904 -22.200 32.443 1.00 36.41 132 THR A CA 1
ATOM 986 C C . THR A 1 132 ? 27.765 -23.026 33.731 1.00 36.41 132 THR A C 1
ATOM 988 O O . THR A 1 132 ? 27.575 -22.412 34.780 1.00 36.41 132 THR A O 1
ATOM 991 N N . THR A 1 133 ? 27.960 -24.363 33.692 1.00 32.41 133 THR A N 1
ATOM 992 C CA . THR A 1 133 ? 28.888 -25.150 34.569 1.00 32.41 133 THR A CA 1
ATOM 993 C C . THR A 1 133 ? 28.636 -26.682 34.550 1.00 32.41 133 THR A C 1
ATOM 995 O O . THR A 1 133 ? 27.616 -27.156 35.028 1.00 32.41 133 THR A O 1
ATOM 998 N N . ASN A 1 134 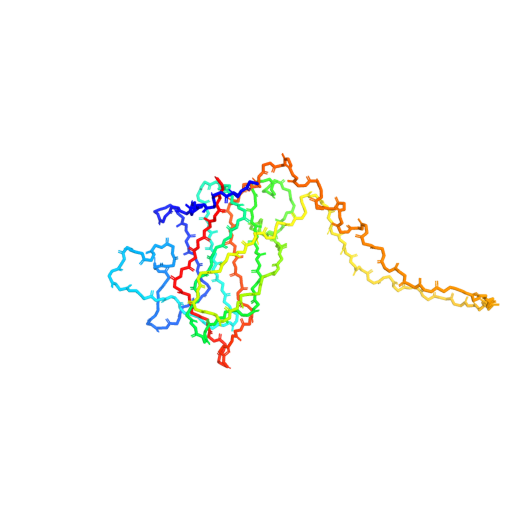? 29.649 -27.412 34.050 1.00 34.41 134 ASN A N 1
ATOM 999 C CA . ASN A 1 134 ? 30.226 -28.730 34.417 1.00 34.41 134 ASN A CA 1
ATOM 1000 C C . ASN A 1 134 ? 29.392 -30.017 34.654 1.00 34.41 134 ASN A C 1
ATOM 1002 O O . ASN A 1 134 ? 28.694 -30.143 35.654 1.00 34.41 134 ASN A O 1
ATOM 1006 N N . GLY A 1 135 ? 29.743 -31.071 33.889 1.00 31.25 135 GLY A N 1
ATOM 1007 C CA . GLY A 1 135 ? 29.819 -32.473 34.360 1.00 31.25 135 GLY A CA 1
ATOM 1008 C C . GLY A 1 135 ? 29.067 -33.516 33.509 1.00 31.25 135 GLY A C 1
ATOM 1009 O O . GLY A 1 135 ? 27.866 -33.353 33.329 1.00 31.25 135 GLY A O 1
ATOM 1010 N N . PRO A 1 136 ? 29.714 -34.588 32.988 1.00 42.00 136 PRO A N 1
ATOM 1011 C CA . PRO A 1 136 ? 29.132 -35.455 31.964 1.00 42.00 136 PRO A CA 1
ATOM 1012 C C . PRO A 1 136 ? 28.354 -36.629 32.571 1.00 42.00 136 PRO A C 1
ATOM 1014 O O . PRO A 1 136 ? 28.824 -37.269 33.509 1.00 42.00 136 PRO A O 1
ATOM 1017 N N . ASN A 1 137 ? 27.217 -36.988 31.976 1.00 34.31 137 ASN A N 1
ATOM 1018 C CA . ASN A 1 137 ? 26.668 -38.330 32.137 1.00 34.31 137 ASN A CA 1
ATOM 1019 C C . ASN A 1 137 ? 26.194 -38.842 30.775 1.00 34.31 137 ASN A C 1
ATOM 1021 O O . ASN A 1 137 ? 25.245 -38.325 30.190 1.00 34.31 137 ASN A O 1
ATOM 1025 N N . ILE A 1 138 ? 26.939 -39.812 30.249 1.00 36.72 138 ILE A N 1
ATOM 1026 C CA . ILE A 1 138 ? 26.644 -40.522 29.009 1.00 36.72 138 ILE A CA 1
ATOM 1027 C C . ILE A 1 138 ? 25.687 -41.654 29.369 1.00 36.72 138 ILE A C 1
ATOM 1029 O O . ILE A 1 138 ? 26.077 -42.572 30.086 1.00 36.72 138 ILE A O 1
ATOM 1033 N N . VAL A 1 139 ? 24.475 -41.625 28.821 1.00 38.03 139 VAL A N 1
ATOM 1034 C CA . VAL A 1 139 ? 23.683 -42.838 28.593 1.00 38.03 139 VAL A CA 1
ATOM 1035 C C . VAL A 1 139 ? 23.128 -42.753 27.178 1.00 38.03 139 VAL A C 1
ATOM 1037 O O . VAL A 1 139 ? 22.314 -41.893 26.856 1.00 38.03 139 VAL A O 1
ATOM 1040 N N . THR A 1 140 ? 23.645 -43.633 26.328 1.00 39.09 140 THR A N 1
ATOM 1041 C CA . THR A 1 140 ? 23.163 -43.902 24.977 1.00 39.09 140 THR A CA 1
ATOM 1042 C C . THR A 1 140 ? 21.964 -44.834 25.071 1.00 39.09 140 THR A C 1
ATOM 1044 O O . THR A 1 140 ? 22.132 -45.962 25.522 1.00 39.09 140 THR A O 1
ATOM 1047 N N . GLU A 1 141 ? 20.804 -44.418 24.569 1.00 37.25 141 GLU A N 1
ATOM 1048 C CA . GLU A 1 141 ? 19.821 -45.337 23.991 1.00 37.25 141 GLU A CA 1
ATOM 1049 C C . GLU A 1 141 ? 19.122 -44.670 22.801 1.00 37.25 141 GLU A C 1
ATOM 1051 O O . GLU A 1 141 ? 18.874 -43.466 22.773 1.00 37.25 141 GLU A O 1
ATOM 1056 N N . VAL A 1 142 ? 18.919 -45.477 21.767 1.00 37.88 142 VAL A N 1
ATOM 1057 C CA . VAL A 1 142 ? 18.626 -45.120 20.377 1.00 37.88 142 VAL A CA 1
ATOM 1058 C C . VAL A 1 142 ? 17.166 -45.474 20.099 1.00 37.88 142 VAL A C 1
ATOM 1060 O O . VAL A 1 142 ? 16.829 -46.617 20.386 1.00 37.88 142 VAL A O 1
ATOM 1063 N N . LEU A 1 143 ? 16.341 -44.569 19.534 1.00 39.06 143 LEU A N 1
ATOM 1064 C CA . LEU A 1 143 ? 15.267 -44.813 18.528 1.00 39.06 143 LEU A CA 1
ATOM 1065 C C . LEU A 1 143 ? 14.478 -43.502 18.185 1.00 39.06 143 LEU A C 1
ATOM 1067 O O . LEU A 1 143 ? 14.749 -42.489 18.822 1.00 39.06 143 LEU A O 1
ATOM 1071 N N . PRO A 1 144 ? 13.600 -43.432 17.149 1.00 43.41 144 PRO A N 1
ATOM 1072 C CA . PRO A 1 144 ? 13.841 -42.662 15.923 1.00 43.41 144 PRO A CA 1
ATOM 1073 C C . PRO A 1 144 ? 12.834 -41.516 15.637 1.00 43.41 144 PRO A C 1
ATOM 1075 O O . PRO A 1 144 ? 11.849 -41.327 16.341 1.00 43.41 144 PRO A O 1
ATOM 1078 N N . ASP A 1 145 ? 13.106 -40.812 14.533 1.00 33.56 145 ASP A N 1
ATOM 1079 C CA . ASP A 1 145 ? 12.230 -39.964 13.707 1.00 33.56 145 ASP A CA 1
ATOM 1080 C C . ASP A 1 145 ? 11.522 -38.748 14.333 1.00 33.56 145 ASP A C 1
ATOM 1082 O O . ASP A 1 145 ? 10.448 -38.803 14.930 1.00 33.56 145 ASP A O 1
ATOM 1086 N N . HIS A 1 146 ? 12.092 -37.579 14.022 1.00 37.22 146 HIS A N 1
ATOM 1087 C CA . HIS A 1 146 ? 11.434 -36.280 14.092 1.00 37.22 146 HIS A CA 1
ATOM 1088 C C . HIS A 1 146 ? 10.267 -36.198 13.094 1.00 37.22 146 HIS A C 1
ATOM 1090 O O . HIS A 1 146 ? 10.422 -35.740 11.963 1.00 37.22 146 HIS A O 1
ATOM 1096 N N . ALA A 1 147 ? 9.068 -36.556 13.543 1.00 35.78 147 ALA A N 1
ATOM 1097 C CA . ALA A 1 147 ? 7.840 -36.002 12.991 1.00 35.78 147 ALA A CA 1
ATOM 1098 C C . ALA A 1 147 ? 7.575 -34.648 13.670 1.00 35.78 147 ALA A C 1
ATOM 1100 O O . ALA A 1 147 ? 7.151 -34.581 14.822 1.00 35.78 147 ALA A O 1
ATOM 1101 N N . SER A 1 148 ? 7.864 -33.547 12.975 1.00 42.88 148 SER A N 1
ATOM 1102 C CA . SER A 1 148 ? 7.442 -32.213 13.403 1.00 42.88 148 SER A CA 1
ATOM 1103 C C . SER A 1 148 ? 5.914 -32.129 13.340 1.00 42.88 148 SER A C 1
ATOM 1105 O O . SER A 1 148 ? 5.321 -32.132 12.264 1.00 42.88 148 SER A O 1
ATOM 1107 N N . THR A 1 149 ? 5.284 -32.094 14.510 1.00 41.06 149 THR A N 1
ATOM 1108 C CA . THR A 1 149 ? 3.835 -32.080 14.719 1.00 41.06 149 THR A CA 1
ATOM 1109 C C . THR A 1 149 ? 3.169 -30.878 14.012 1.00 41.06 149 THR A C 1
ATOM 1111 O O . THR A 1 149 ? 3.535 -29.735 14.299 1.00 41.06 149 THR A O 1
ATOM 1114 N N . PRO A 1 150 ? 2.165 -31.079 13.131 1.00 42.22 150 PRO A N 1
ATOM 1115 C CA . PRO A 1 150 ? 1.419 -29.998 12.462 1.00 42.22 150 PRO A CA 1
ATOM 1116 C C . PRO A 1 150 ? 0.463 -29.219 13.387 1.00 42.22 150 PRO A C 1
ATOM 1118 O O . PRO A 1 150 ? -0.045 -28.159 13.022 1.00 42.22 150 PRO A O 1
ATOM 1121 N N . GLU A 1 151 ? 0.217 -29.721 14.597 1.00 40.47 151 GLU A N 1
ATOM 1122 C CA . GLU A 1 151 ? -0.931 -29.323 15.424 1.00 40.47 151 GLU A CA 1
ATOM 1123 C C . GLU A 1 151 ? -0.860 -27.885 15.962 1.00 40.47 151 GLU A C 1
ATOM 1125 O O . GLU A 1 151 ? -1.892 -27.249 16.178 1.00 40.47 151 GLU A O 1
ATOM 1130 N N . LYS A 1 152 ? 0.336 -27.300 16.112 1.00 37.94 152 LYS A N 1
ATOM 1131 C CA . LYS A 1 152 ? 0.466 -25.934 16.655 1.00 37.94 152 LYS A CA 1
ATOM 1132 C C . LYS A 1 152 ? 0.021 -24.834 15.683 1.00 37.94 152 LYS A C 1
ATOM 1134 O O . LYS A 1 152 ? -0.354 -23.755 16.134 1.00 37.94 152 LYS A O 1
ATOM 1139 N N . ARG A 1 153 ? 0.027 -25.089 14.366 1.00 44.59 153 ARG A N 1
ATOM 1140 C CA . ARG A 1 153 ? -0.474 -24.124 13.365 1.00 44.59 153 ARG A CA 1
ATOM 1141 C C . ARG A 1 153 ? -1.996 -24.162 13.242 1.00 44.59 153 ARG A C 1
ATOM 1143 O O . ARG A 1 153 ? -2.617 -23.126 13.034 1.00 44.59 153 ARG A O 1
ATOM 1150 N N . GLU A 1 154 ? -2.599 -25.329 13.440 1.00 39.19 154 GLU A N 1
ATOM 1151 C CA . GLU A 1 154 ? -4.038 -25.521 13.249 1.00 39.19 154 GLU A CA 1
ATOM 1152 C C . GLU A 1 154 ? -4.879 -24.925 14.388 1.00 39.19 154 GLU A C 1
ATOM 1154 O O . GLU A 1 154 ? -5.953 -24.368 14.151 1.00 39.19 154 GLU A O 1
ATOM 1159 N N . HIS A 1 155 ? -4.366 -24.956 15.623 1.00 33.16 155 HIS A N 1
ATOM 1160 C CA . HIS A 1 155 ? -5.068 -24.390 16.778 1.00 33.16 155 HIS A CA 1
ATOM 1161 C C . HIS A 1 155 ? -5.141 -22.854 16.767 1.00 33.16 155 HIS A C 1
ATOM 1163 O O . HIS A 1 155 ? -6.136 -22.297 17.229 1.00 33.16 155 HIS A O 1
ATOM 1169 N N . ALA A 1 156 ? -4.151 -22.162 16.191 1.00 45.59 156 ALA A N 1
ATOM 1170 C CA . ALA A 1 156 ? -4.197 -20.705 16.029 1.00 45.59 156 ALA A CA 1
ATOM 1171 C C . ALA A 1 156 ? -5.164 -20.262 14.913 1.00 45.59 156 ALA A C 1
ATOM 1173 O O . ALA A 1 156 ? -5.659 -19.135 14.923 1.00 45.59 156 ALA A O 1
ATOM 1174 N N . GLN A 1 157 ? -5.446 -21.149 13.954 1.00 43.88 157 GLN A N 1
ATOM 1175 C CA . GLN A 1 157 ? -6.254 -20.838 12.777 1.00 43.88 157 GLN A CA 1
ATOM 1176 C C . GLN A 1 157 ? -7.759 -21.043 13.020 1.00 43.88 157 GLN A C 1
ATOM 1178 O O . GLN A 1 157 ? -8.567 -20.261 12.525 1.00 43.88 157 GLN A O 1
ATOM 1183 N N . ARG A 1 158 ? -8.148 -22.018 13.855 1.00 40.69 158 ARG A N 1
ATOM 1184 C CA . ARG A 1 158 ? -9.565 -22.325 14.150 1.00 40.69 158 ARG A CA 1
ATOM 1185 C C . ARG A 1 158 ? -10.265 -21.334 15.089 1.00 40.69 158 ARG A C 1
ATOM 1187 O O . ARG A 1 158 ? -11.488 -21.313 15.135 1.00 40.69 158 ARG A O 1
ATOM 1194 N N . GLN A 1 159 ? -9.533 -20.497 15.828 1.00 44.97 159 GLN A N 1
ATOM 1195 C CA . GLN A 1 159 ? -10.146 -19.509 16.734 1.00 44.97 159 GLN A CA 1
ATOM 1196 C C . GLN A 1 159 ? -10.562 -18.198 16.042 1.00 44.97 159 GLN A C 1
ATOM 1198 O O . GLN A 1 159 ? -11.187 -17.355 16.675 1.00 44.97 159 GLN A O 1
ATOM 1203 N N . ARG A 1 160 ? -10.262 -18.008 14.748 1.00 51.88 160 ARG A N 1
ATOM 1204 C CA . ARG A 1 160 ? -10.586 -16.766 14.017 1.00 51.88 160 ARG A CA 1
ATOM 1205 C C . ARG A 1 160 ? -11.961 -16.761 13.336 1.00 51.88 160 ARG A C 1
ATOM 1207 O O . ARG A 1 160 ? -12.363 -15.728 12.816 1.00 51.88 160 ARG A O 1
ATOM 1214 N N . GLU A 1 161 ? -12.699 -17.872 13.337 1.00 44.97 161 GLU A N 1
ATOM 1215 C CA . GLU A 1 161 ? -13.921 -18.027 12.522 1.00 44.97 161 GLU A CA 1
ATOM 1216 C C . GLU A 1 161 ? -15.174 -17.311 13.074 1.00 44.97 161 GLU A C 1
ATOM 1218 O O . GLU A 1 161 ? -16.216 -17.324 12.423 1.00 44.97 161 GLU A O 1
ATOM 1223 N N . GLY A 1 162 ? -15.091 -16.640 14.231 1.00 47.78 162 GLY A N 1
ATOM 1224 C CA . GLY A 1 162 ? -16.222 -15.912 14.835 1.00 47.78 162 GLY A CA 1
ATOM 1225 C C . GLY A 1 162 ? -15.933 -14.486 15.315 1.00 47.78 162 GLY A C 1
ATOM 1226 O O . GLY A 1 162 ? -16.854 -13.814 15.777 1.00 47.78 162 GLY A O 1
ATOM 1227 N N . GLN A 1 163 ? -14.690 -14.006 15.224 1.00 56.62 163 GLN A N 1
ATOM 1228 C CA . GLN A 1 163 ? -14.338 -12.656 15.668 1.00 56.62 163 GLN A CA 1
ATOM 1229 C C . GLN A 1 163 ? -14.586 -11.659 14.528 1.00 56.62 163 GLN A C 1
ATOM 1231 O O . GLN A 1 163 ? -14.073 -11.839 13.422 1.00 56.62 163 GLN A O 1
ATOM 1236 N N . GLN A 1 164 ? -15.351 -10.593 14.788 1.00 67.81 164 GLN A N 1
ATOM 1237 C CA . GLN A 1 164 ? -15.394 -9.448 13.876 1.00 67.81 164 GLN A CA 1
ATOM 1238 C C . GLN A 1 164 ? -13.959 -8.946 13.631 1.00 67.81 164 GLN A C 1
ATOM 1240 O O . GLN A 1 164 ? -13.169 -8.898 14.577 1.00 67.81 164 GLN A O 1
ATOM 1245 N N . PRO A 1 165 ? -13.595 -8.608 12.382 1.00 73.75 165 PRO A N 1
ATOM 1246 C CA . PRO A 1 165 ? -12.250 -8.144 12.084 1.00 73.75 165 PRO A CA 1
ATOM 1247 C C . PRO A 1 165 ? -11.958 -6.841 12.842 1.00 73.75 165 PRO A C 1
ATOM 1249 O O . PRO A 1 165 ? -12.851 -5.995 12.966 1.00 73.75 165 PRO A O 1
ATOM 1252 N N . PRO A 1 166 ? -10.725 -6.675 13.348 1.00 84.44 166 PRO A N 1
ATOM 1253 C CA . PRO A 1 166 ? -10.378 -5.544 14.192 1.00 84.44 166 PRO A CA 1
ATOM 1254 C C . PRO A 1 166 ? -10.528 -4.214 13.450 1.00 84.44 166 PRO A C 1
ATOM 1256 O O . PRO A 1 166 ? -10.304 -4.122 12.240 1.00 84.44 166 PRO A O 1
ATOM 1259 N N . LEU A 1 167 ? -10.867 -3.166 14.201 1.00 91.38 167 LEU A N 1
ATOM 1260 C CA . LEU A 1 167 ? -10.994 -1.814 13.665 1.00 91.38 167 LEU A CA 1
ATOM 1261 C C . LEU A 1 167 ? -9.621 -1.148 13.547 1.00 91.38 167 LEU A C 1
ATOM 1263 O O . LEU A 1 167 ? -8.951 -0.888 14.551 1.00 91.38 167 LEU A O 1
ATOM 1267 N N . LEU A 1 168 ? -9.221 -0.859 12.313 1.00 92.69 168 LEU A N 1
ATOM 1268 C CA . LEU A 1 168 ? -7.962 -0.213 11.964 1.00 92.69 168 LEU A CA 1
ATOM 1269 C C . LEU A 1 168 ? -8.076 1.303 12.037 1.00 92.69 168 LEU A C 1
ATOM 1271 O O . LEU A 1 168 ? -9.001 1.895 11.489 1.00 92.69 168 LEU A O 1
ATOM 1275 N N . THR A 1 169 ? -7.075 1.933 12.639 1.00 93.50 169 THR A N 1
ATOM 1276 C CA . THR A 1 169 ? -6.907 3.390 12.627 1.00 93.50 169 THR A CA 1
ATOM 1277 C C . THR A 1 169 ? -5.750 3.828 11.746 1.00 93.50 169 THR A C 1
ATOM 1279 O O . THR A 1 169 ? -5.797 4.913 11.173 1.00 93.50 169 THR A O 1
ATOM 1282 N N . GLU A 1 170 ? -4.729 2.980 11.601 1.00 95.12 170 GLU A N 1
ATOM 1283 C CA . GLU A 1 170 ? -3.589 3.228 10.718 1.00 95.12 170 GLU A CA 1
ATOM 1284 C C . GLU A 1 170 ? -3.143 1.931 10.036 1.00 95.12 170 GLU A C 1
ATOM 1286 O O . GLU A 1 170 ? -3.179 0.852 10.634 1.00 95.12 170 GLU A O 1
ATOM 1291 N N . LEU A 1 171 ? -2.706 2.052 8.783 1.00 96.62 171 LEU A N 1
ATOM 1292 C CA . LEU A 1 171 ? -2.073 0.988 8.010 1.00 96.62 171 LEU A CA 1
ATOM 1293 C C . LEU A 1 171 ?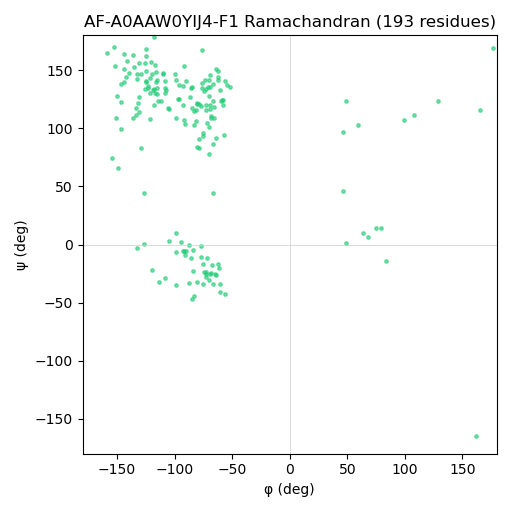 -0.825 1.553 7.337 1.00 96.62 171 LEU A C 1
ATOM 1295 O O . LEU A 1 171 ? -0.916 2.440 6.484 1.00 96.62 171 LEU A O 1
ATOM 1299 N N . LYS A 1 172 ? 0.345 1.023 7.688 1.00 97.62 172 LYS A N 1
ATOM 1300 C CA . LYS A 1 172 ? 1.616 1.404 7.074 1.00 97.62 172 LYS A CA 1
ATOM 1301 C C . LYS A 1 172 ? 2.253 0.203 6.391 1.00 97.62 172 LYS A C 1
ATOM 1303 O O . LYS A 1 172 ? 2.355 -0.875 6.964 1.00 97.62 172 LYS A O 1
ATOM 1308 N N . ILE A 1 173 ? 2.700 0.407 5.159 1.00 98.44 173 ILE A N 1
ATOM 1309 C CA . ILE A 1 173 ? 3.391 -0.592 4.350 1.00 98.44 173 ILE A CA 1
ATOM 1310 C C . ILE A 1 173 ? 4.783 -0.048 4.061 1.00 98.44 173 ILE A C 1
ATOM 1312 O O . ILE A 1 173 ? 4.922 1.017 3.460 1.00 98.44 173 ILE A O 1
ATOM 1316 N N . GLU A 1 174 ? 5.809 -0.765 4.496 1.00 98.25 174 GLU A N 1
ATOM 1317 C CA . GLU A 1 174 ? 7.209 -0.429 4.261 1.00 98.25 174 GLU A CA 1
ATOM 1318 C C . GLU A 1 174 ? 7.792 -1.367 3.211 1.00 98.25 174 GLU A C 1
ATOM 1320 O O . GLU A 1 174 ? 7.867 -2.574 3.413 1.00 98.25 174 GLU A O 1
ATOM 1325 N N . PHE A 1 175 ? 8.217 -0.814 2.083 1.00 98.25 175 PHE A N 1
ATOM 1326 C CA . PHE A 1 175 ? 8.885 -1.534 1.012 1.00 98.25 175 PHE A CA 1
ATOM 1327 C C . PHE A 1 175 ? 10.375 -1.658 1.329 1.00 98.25 175 PHE A C 1
ATOM 1329 O O . PHE A 1 175 ? 11.093 -0.659 1.382 1.00 98.25 175 PHE A O 1
ATOM 1336 N N . GLU A 1 176 ? 10.841 -2.890 1.526 1.00 97.81 176 GLU A N 1
ATOM 1337 C CA . GLU A 1 176 ? 12.211 -3.190 1.962 1.00 97.81 176 GLU A CA 1
ATOM 1338 C C . GLU A 1 176 ? 13.122 -3.582 0.793 1.00 97.81 176 GLU A C 1
ATOM 1340 O O . GLU A 1 176 ? 14.317 -3.298 0.801 1.00 97.81 176 GLU A O 1
ATOM 1345 N N . LYS A 1 177 ? 12.563 -4.271 -0.207 1.00 97.75 177 LYS A N 1
ATOM 1346 C CA . LYS A 1 177 ? 13.282 -4.785 -1.381 1.00 97.75 177 LYS A CA 1
ATOM 1347 C C . LYS A 1 177 ? 12.488 -4.499 -2.647 1.00 97.75 177 LYS A C 1
ATOM 1349 O O . LYS A 1 177 ? 11.264 -4.425 -2.588 1.00 97.75 177 LYS A O 1
ATOM 1354 N N . SER A 1 178 ? 13.180 -4.383 -3.778 1.00 97.75 178 SER A N 1
ATOM 1355 C CA . SER A 1 178 ? 12.576 -4.185 -5.099 1.00 97.75 178 SER A CA 1
ATOM 1356 C C . SER A 1 178 ? 13.051 -5.238 -6.106 1.00 97.75 178 SER A C 1
ATOM 1358 O O . SER A 1 178 ? 14.121 -5.823 -5.933 1.00 97.75 178 SER A O 1
ATOM 1360 N N . SER A 1 179 ? 12.250 -5.476 -7.145 1.00 96.81 179 SER A N 1
ATOM 1361 C CA . SER A 1 179 ? 12.632 -6.200 -8.360 1.00 96.81 179 SER A CA 1
ATOM 1362 C C . SER A 1 179 ? 13.568 -5.393 -9.270 1.00 96.81 179 SER A C 1
ATOM 1364 O O . SER A 1 179 ? 14.328 -5.979 -10.036 1.00 96.81 179 SER A O 1
ATOM 1366 N N . ASP A 1 180 ? 13.527 -4.059 -9.202 1.00 97.00 180 ASP A N 1
ATOM 1367 C CA . ASP A 1 180 ? 14.407 -3.178 -9.976 1.00 97.00 180 ASP A CA 1
ATOM 1368 C C . ASP A 1 180 ? 15.812 -3.152 -9.362 1.00 97.00 180 ASP A C 1
ATOM 1370 O O . ASP A 1 180 ? 15.984 -2.956 -8.157 1.00 97.00 180 ASP A O 1
ATOM 1374 N N . GLN A 1 181 ? 16.836 -3.265 -10.210 1.00 95.50 181 GLN A N 1
ATOM 1375 C CA . GLN A 1 181 ? 18.245 -3.283 -9.791 1.00 95.50 181 GLN A CA 1
ATOM 1376 C C . GLN A 1 181 ? 18.708 -1.996 -9.082 1.00 95.50 181 GLN A C 1
ATOM 1378 O O . GLN A 1 181 ? 19.700 -2.019 -8.359 1.00 95.50 181 GLN A O 1
ATOM 1383 N N . TYR A 1 182 ? 17.995 -0.879 -9.264 1.00 95.31 182 TYR A N 1
ATOM 1384 C CA . TYR A 1 182 ? 18.270 0.396 -8.593 1.00 95.31 182 TYR A CA 1
ATOM 1385 C C . TYR A 1 182 ? 17.371 0.627 -7.370 1.00 95.31 182 TYR A C 1
ATOM 1387 O O . TYR A 1 182 ? 17.337 1.726 -6.810 1.00 95.31 182 TYR A O 1
ATOM 1395 N N . GLY A 1 183 ? 16.618 -0.391 -6.949 1.00 96.25 183 GLY A N 1
ATOM 1396 C CA . GLY A 1 183 ? 15.760 -0.318 -5.775 1.00 96.25 183 GLY A CA 1
ATOM 1397 C C . GLY A 1 183 ? 14.481 0.493 -5.986 1.00 96.25 183 GLY A C 1
ATOM 1398 O O . GLY A 1 183 ? 13.850 0.870 -5.001 1.00 96.25 183 GLY A O 1
ATOM 1399 N N . ARG A 1 184 ? 14.091 0.818 -7.225 1.00 97.31 184 ARG A N 1
ATOM 1400 C CA . ARG A 1 184 ? 12.881 1.616 -7.480 1.00 97.31 184 ARG A CA 1
ATOM 1401 C C . ARG A 1 184 ? 11.621 0.787 -7.304 1.00 97.31 184 ARG A C 1
ATOM 1403 O O . ARG A 1 184 ? 11.557 -0.348 -7.758 1.00 97.31 184 ARG A O 1
ATOM 1410 N N . VAL A 1 185 ? 10.604 1.375 -6.700 1.00 97.75 185 VAL A N 1
ATOM 1411 C CA . VAL A 1 185 ? 9.263 0.814 -6.576 1.00 97.75 185 VAL A CA 1
ATOM 1412 C C . VAL A 1 185 ? 8.281 1.805 -7.176 1.00 97.75 185 VAL A C 1
ATOM 1414 O O . VAL A 1 185 ? 8.374 2.998 -6.890 1.00 97.75 185 VAL A O 1
ATOM 1417 N N . THR A 1 186 ? 7.342 1.315 -7.982 1.00 97.06 186 THR A N 1
ATOM 1418 C CA . THR A 1 186 ? 6.325 2.135 -8.645 1.00 97.06 186 THR A CA 1
ATOM 1419 C C . THR A 1 186 ? 4.944 1.517 -8.450 1.00 97.06 186 THR A C 1
ATOM 1421 O O . THR A 1 186 ? 4.705 0.377 -8.850 1.00 97.06 186 THR A O 1
ATOM 1424 N N . LEU A 1 187 ? 4.026 2.276 -7.850 1.00 96.62 187 LEU A N 1
ATOM 1425 C CA . LEU A 1 187 ? 2.643 1.874 -7.598 1.00 96.62 187 LEU A CA 1
ATOM 1426 C C . LEU A 1 187 ? 1.656 2.741 -8.373 1.00 96.62 187 LEU A C 1
ATOM 1428 O O . LEU A 1 187 ? 1.734 3.969 -8.343 1.00 96.62 187 LEU A O 1
ATOM 1432 N N . TYR A 1 188 ? 0.678 2.083 -8.987 1.00 95.06 188 TYR A N 1
ATOM 1433 C CA . TYR A 1 188 ? -0.509 2.721 -9.548 1.00 95.06 188 TYR A CA 1
ATOM 1434 C C . TYR A 1 188 ? -1.576 2.955 -8.486 1.00 95.06 188 TYR A C 1
ATOM 1436 O O . TYR A 1 188 ? -2.160 4.033 -8.431 1.00 95.06 188 TYR A O 1
ATOM 1444 N N . SER A 1 189 ? -1.825 1.959 -7.631 1.00 95.19 189 SER A N 1
ATOM 1445 C CA . SER A 1 189 ? -2.892 2.048 -6.639 1.00 95.19 189 SER A CA 1
ATOM 1446 C C . SER A 1 189 ? -2.631 1.236 -5.378 1.00 95.19 189 SER A C 1
ATOM 1448 O O . SER A 1 189 ? -1.924 0.221 -5.387 1.00 95.19 189 SER A O 1
ATOM 1450 N N . ILE A 1 190 ? -3.251 1.706 -4.298 1.00 96.62 190 ILE A N 1
ATOM 1451 C CA . ILE A 1 190 ? -3.457 1.002 -3.041 1.00 96.62 190 ILE A CA 1
ATOM 1452 C C . ILE A 1 190 ? -4.948 1.028 -2.702 1.00 96.62 190 ILE A C 1
ATOM 1454 O O . ILE A 1 190 ? -5.602 2.067 -2.762 1.00 96.62 190 ILE A O 1
ATOM 1458 N N . GLU A 1 191 ? -5.476 -0.125 -2.317 1.00 96.31 191 GLU A N 1
ATOM 1459 C CA . GLU A 1 191 ? -6.841 -0.278 -1.826 1.00 96.31 191 GLU A CA 1
ATOM 1460 C C . GLU A 1 191 ? -6.806 -0.937 -0.452 1.00 96.31 191 GLU A C 1
ATOM 1462 O O . GLU A 1 191 ? -5.950 -1.781 -0.183 1.00 96.31 191 GLU A O 1
ATOM 1467 N N . VAL A 1 192 ? -7.772 -0.607 0.397 1.00 96.44 192 VAL A N 1
ATOM 1468 C CA . VAL A 1 192 ? -8.012 -1.322 1.654 1.00 96.44 192 VAL A CA 1
ATOM 1469 C C . VAL A 1 192 ? -9.375 -1.970 1.539 1.00 96.44 192 VAL A C 1
ATOM 1471 O O . VAL A 1 192 ? -10.331 -1.316 1.134 1.00 96.44 192 VAL A O 1
ATOM 1474 N N . LEU A 1 193 ? -9.460 -3.266 1.828 1.00 95.75 193 LEU A N 1
ATOM 1475 C CA . LEU A 1 193 ? -10.624 -4.081 1.517 1.00 95.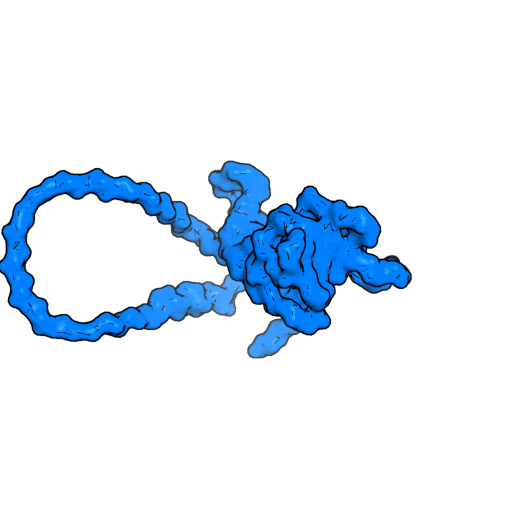75 193 LEU A CA 1
ATOM 1476 C C . LEU A 1 193 ? -11.290 -4.636 2.780 1.00 95.75 193 LEU A C 1
ATOM 1478 O O . LEU A 1 193 ? -10.644 -5.263 3.628 1.00 95.75 193 LEU A O 1
ATOM 1482 N N . GLY A 1 194 ? -12.605 -4.450 2.850 1.00 91.81 194 GLY A N 1
ATOM 1483 C CA . GLY A 1 194 ? -13.492 -4.982 3.884 1.00 91.81 194 GLY A CA 1
ATOM 1484 C C . GLY A 1 194 ? -14.637 -5.795 3.277 1.00 91.81 194 GLY A C 1
ATOM 1485 O O . GLY A 1 194 ? -14.835 -5.777 2.058 1.00 91.81 194 GLY A O 1
ATOM 1486 N N . ALA A 1 195 ? -15.362 -6.524 4.129 1.00 81.00 195 ALA A N 1
ATOM 1487 C CA . ALA A 1 195 ? -16.579 -7.254 3.759 1.00 81.00 195 ALA A CA 1
ATOM 1488 C C . ALA A 1 195 ? -17.853 -6.399 3.930 1.00 81.00 195 ALA A C 1
ATOM 1490 O O . ALA A 1 195 ? -17.799 -5.292 4.522 1.00 81.00 195 ALA A O 1
#

pLDDT: mean 78.09, std 23.63, range [31.25, 98.44]

Secondary structure (DSSP, 8-state):
-----EE---TTT-EEEES---TT--STTSS-GGG-SS-PPEEEESSEEEEEEEEEEEE-SEEEEEEPTT--EEEEEEEEEEGGGTTS--SSTT-EEEEEE---SSSSEEEEE--PPPSS-----------------------------THHHHHHHHTTTTSPPPEEEEEEEEEEEESSTT-EEEEEEEEEEE-

Nearest PDB structures (foldseek):
  4zxe-assembly2_B  TM=7.523E-01  e=6.227E-05  Paenibacillus fukuinensis
  5mqn-assembly1_A  TM=6.034E-01  e=5.807E-03  Bacteroides thetaiotaomicron
  5msx-assembly1_A  TM=7.082E-01  e=3.897E-02  Bacteroides thetaiotaomicron VPI-5482
  8ivw-assembly2_D  TM=5.709E-01  e=4.122E-02  Homo sapiens
  7ou8-assembly1_AAA  TM=6.532E-01  e=6.451E-02  Bacteroides thetaiotaomicron VPI-5482

Organism: NCBI:txid1651941

Sequence (195 aa):
MSSNLRNVLDPKSVSLSVSSTTPGSSKKNLINPSASDEDQPWSANVPSSLHLTFPEPISATHFALTFQGGFVATSAAVWVARVEDRDGKAVGLGLMMGGKVYPEDRNKRQIFEIPFPPSGLATEDEQPTSATTNGPNIVTEVLPDHASTPEKREHAQRQREGQQPPLLTELKIEFEKSSDQYGRVTLYSIEVLGA

Solvent-accessible surface area (backbone atoms only — not comparable to full-atom values): 11637 Å² total; per-residue (Å²): 131,86,76,67,71,39,76,67,69,52,70,90,65,48,45,79,47,61,76,63,68,38,91,98,41,38,69,76,24,27,65,39,53,84,80,43,96,66,83,51,35,28,30,33,50,54,73,34,37,44,34,39,40,40,85,61,70,40,62,46,54,31,34,34,43,25,35,43,63,64,18,24,40,48,30,29,42,36,31,38,17,40,65,86,50,68,85,59,91,59,90,62,94,41,60,39,76,26,46,75,50,67,56,74,79,69,56,49,83,43,78,43,74,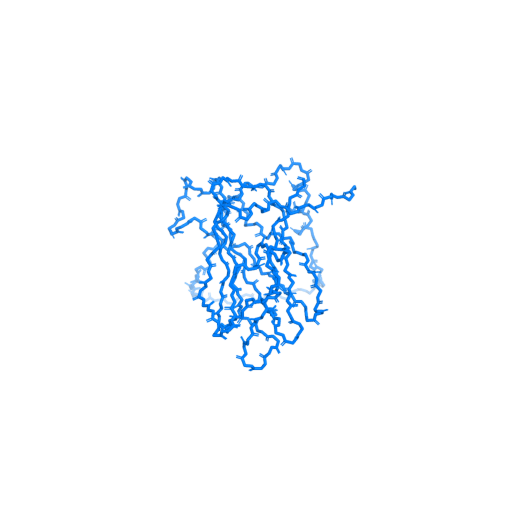60,48,72,55,79,88,72,87,79,86,75,75,85,67,85,83,84,79,90,83,90,85,90,81,92,78,91,83,87,86,84,80,92,73,81,75,71,62,76,62,53,64,70,58,68,71,57,83,80,59,80,67,63,41,32,33,33,45,34,42,34,30,65,38,38,67,23,96,83,26,33,30,30,34,44,35,51,44,40,23,17,119

Mean predicted aligned error: 12.38 Å

Radius of gyration: 21.42 Å; Cα contacts (8 Å, |Δi|>4): 382; chains: 1; bounding box: 49×59×51 Å